Protein AF-A0A1D1VQ78-F1 (afdb_monomer_lite)

Foldseek 3Di:
DDDDPDDDDPVVVLPDDDDPPDDDDDDDDDQPQFKDKDAAPPPPPDQQRIWIATDPQWHADPPDDDTHGRVCCVPDDPVCNVVHVDTHGDPDDDDPDDDPPPPDDDDDDQVVVCPPPPSHPCPDPQFVVQCVVCVPDNPVQKDKDWDFDWDQPDPVSPDTHTDPPPGDIWIWGDQVPWDKDDWDADDPDPDRATKIKTKTWIWDAPPVSPDTDTDGIDMDIDHQQQDQQDQFADDPPDPHPNHVVAQADPPFWGWDAAPPPGNDFQRIWTATDPQWWQPDPDPDTIHGRVLLVVLVVCVVVVHDHPNVVRGTHGPCPVVCVVVVVVVVVVVVVVVVVVVD

Organism: Ramazzottius varieornatus (NCBI:txid947166)

Sequence (340 aa):
MSGFVGKPSSELACWYRPLPQGNNGGEGVQWQQKILCEPLLGYGLKRGGYQCRCRPGYRLPFYQPGPFQGELIERATEAEYLAKFHCEPIGRPFAQRTARYAKAYFAEDRAGLVNDRNASYLRQPWYRMVKERWSASPASRLTKFATRMRVRGDKMGTYSMKYDHFPMQYHAPVATDGYWTAPYYNCDGHIKEWVLTYAVPFFGLDSLREELEFQGVVTVTVPLPELDLNQCPADISVANAFKNSDQCDPRSSYCVPILGRRFEIGGYKCECKPGYEYPYNDPVNYFDGQILESEWEKMVLGRLSKFSALKCRLVGAALRIYLGFFMRLFLVLSIASIFM

Structure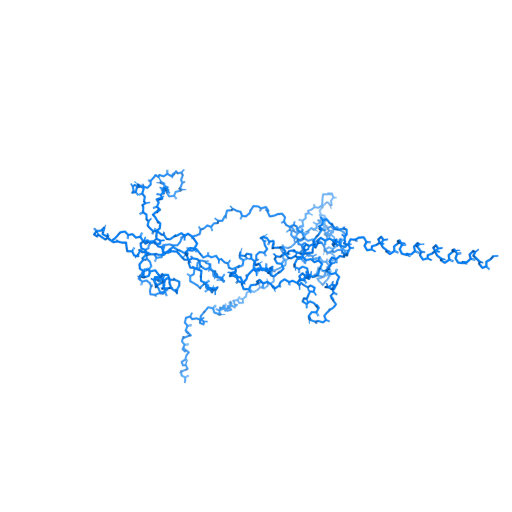 (mmCIF, N/CA/C/O backbone):
data_AF-A0A1D1VQ78-F1
#
_entry.id   AF-A0A1D1VQ78-F1
#
loop_
_atom_site.group_PDB
_atom_site.id
_atom_site.type_symbol
_atom_site.label_atom_id
_atom_site.label_alt_id
_atom_site.label_comp_id
_atom_site.label_asym_id
_atom_site.label_entity_id
_atom_site.label_seq_id
_atom_site.pdbx_PDB_ins_code
_atom_site.Cartn_x
_atom_site.Cartn_y
_atom_site.Cartn_z
_atom_site.occupancy
_atom_site.B_iso_or_equiv
_atom_site.auth_seq_id
_atom_site.auth_comp_id
_atom_site.auth_asym_id
_atom_site.auth_atom_id
_atom_site.pdbx_PDB_model_num
ATOM 1 N N . MET A 1 1 ? 22.478 33.274 33.623 1.00 34.25 1 MET A N 1
ATOM 2 C CA . MET A 1 1 ? 21.395 33.362 32.621 1.00 34.25 1 MET A CA 1
ATOM 3 C C . MET A 1 1 ? 20.887 31.959 32.344 1.00 34.25 1 MET A C 1
ATOM 5 O O . MET A 1 1 ? 21.479 31.217 31.576 1.00 34.25 1 MET A O 1
ATOM 9 N N . SER A 1 2 ? 19.853 31.572 33.078 1.00 28.08 2 SER A N 1
ATOM 10 C CA . SER A 1 2 ? 19.108 30.325 32.940 1.00 28.08 2 SER A CA 1
ATOM 11 C C . SER A 1 2 ? 18.259 30.401 31.669 1.00 28.08 2 SER A C 1
ATOM 13 O O . SER A 1 2 ? 17.225 31.063 31.641 1.00 28.08 2 SER A O 1
ATOM 15 N N . GLY A 1 3 ? 18.735 29.775 30.594 1.00 27.08 3 GLY A N 1
ATOM 16 C CA . GLY A 1 3 ? 17.991 29.646 29.345 1.00 27.08 3 GLY A CA 1
ATOM 17 C C . GLY A 1 3 ? 16.940 28.547 29.467 1.00 27.08 3 GLY A C 1
ATOM 18 O O . GLY A 1 3 ? 17.275 27.378 29.637 1.00 27.08 3 GLY A O 1
ATOM 19 N N . PHE A 1 4 ? 15.670 28.937 29.392 1.00 25.75 4 PHE A N 1
ATOM 20 C CA . PHE A 1 4 ? 14.529 28.044 29.226 1.00 25.75 4 PHE A CA 1
ATOM 21 C C . PHE A 1 4 ? 14.715 27.177 27.970 1.00 25.75 4 PHE A C 1
ATOM 23 O O . PHE A 1 4 ? 14.512 27.647 26.853 1.00 25.75 4 PHE A O 1
ATOM 30 N N . VAL A 1 5 ? 15.051 25.897 28.140 1.00 31.97 5 VAL A N 1
ATOM 31 C CA . VAL A 1 5 ? 14.815 24.885 27.102 1.00 31.97 5 VAL A CA 1
ATOM 32 C C . VAL A 1 5 ? 13.385 24.396 27.302 1.00 31.97 5 VAL A C 1
ATOM 34 O O . VAL A 1 5 ? 13.113 23.516 28.118 1.00 31.97 5 VAL A O 1
ATOM 37 N N . GLY A 1 6 ? 12.445 25.042 26.612 1.00 29.92 6 GLY A N 1
ATOM 38 C CA . GLY A 1 6 ? 11.069 24.568 26.531 1.00 29.92 6 GLY A CA 1
ATOM 39 C C . GLY A 1 6 ? 11.043 23.155 25.950 1.00 29.92 6 GLY A C 1
ATOM 40 O O . GLY A 1 6 ? 11.694 22.882 24.941 1.00 29.92 6 GLY A O 1
ATOM 41 N N . LYS A 1 7 ? 10.307 22.245 26.599 1.00 28.31 7 LYS A N 1
ATOM 42 C CA . LYS A 1 7 ? 10.004 20.925 26.034 1.00 28.31 7 LYS A CA 1
ATOM 43 C C . LYS A 1 7 ? 9.355 21.124 24.655 1.00 28.31 7 LYS A C 1
ATOM 45 O O . LYS A 1 7 ? 8.375 21.869 24.580 1.00 28.31 7 LYS A O 1
ATOM 50 N N . PRO A 1 8 ? 9.855 20.475 23.591 1.00 28.17 8 PRO A N 1
ATOM 51 C CA . PRO A 1 8 ? 9.171 20.492 22.309 1.00 28.17 8 PRO A CA 1
ATOM 52 C C . PRO A 1 8 ? 7.793 19.832 22.444 1.00 28.17 8 PRO A C 1
ATOM 54 O O . PRO A 1 8 ? 7.598 18.935 23.270 1.00 28.17 8 PRO A O 1
ATOM 57 N N . SER A 1 9 ? 6.834 20.292 21.640 1.00 36.72 9 SER A N 1
ATOM 58 C CA . SER A 1 9 ? 5.520 19.662 21.502 1.00 36.72 9 SER A CA 1
ATOM 59 C C . SER A 1 9 ? 5.670 18.175 21.152 1.00 36.72 9 SER A C 1
ATOM 61 O O . SER A 1 9 ? 6.654 17.756 20.537 1.00 36.72 9 SER A O 1
ATOM 63 N N . SER A 1 10 ? 4.689 17.360 21.542 1.00 44.34 10 SER A N 1
ATOM 64 C CA . SER A 1 10 ? 4.687 15.896 21.386 1.00 44.34 10 SER A CA 1
ATOM 65 C C . SER A 1 10 ? 4.906 15.391 19.950 1.00 44.34 10 SER A C 1
ATOM 67 O O . SER A 1 10 ? 5.255 14.231 19.773 1.00 44.34 10 SER A O 1
ATOM 69 N N . GLU A 1 11 ? 4.755 16.243 18.933 1.00 36.78 11 GLU A N 1
ATOM 70 C CA . GLU A 1 11 ? 5.017 15.917 17.522 1.00 36.78 11 GLU A CA 1
ATOM 71 C C . GLU A 1 11 ? 6.503 16.025 17.131 1.00 36.78 11 GLU A C 1
ATOM 73 O O . GLU A 1 11 ? 6.964 15.312 16.242 1.00 36.78 11 GLU A O 1
ATOM 78 N N . LEU A 1 12 ? 7.287 16.865 17.817 1.00 36.66 12 LEU A N 1
ATOM 79 C CA . LEU A 1 12 ? 8.723 17.051 17.556 1.00 36.66 12 LEU A CA 1
ATOM 80 C C . LEU A 1 12 ? 9.603 16.026 18.289 1.00 36.66 12 LEU A C 1
ATOM 82 O O . LEU A 1 12 ? 10.750 15.802 17.901 1.00 36.66 12 LEU A O 1
ATOM 86 N N . ALA A 1 13 ? 9.071 15.363 19.319 1.00 41.25 13 ALA A N 1
ATOM 87 C CA . ALA A 1 13 ? 9.808 14.373 20.107 1.00 41.25 13 ALA A CA 1
ATOM 88 C C . ALA A 1 13 ? 10.129 13.078 19.332 1.00 41.25 13 ALA A C 1
ATOM 90 O O . ALA A 1 13 ? 11.054 12.361 19.706 1.00 41.25 13 ALA A O 1
ATOM 91 N N . CYS A 1 14 ? 9.410 12.782 18.244 1.00 44.00 14 CYS A N 1
ATOM 92 C CA . CYS A 1 14 ? 9.613 11.553 17.470 1.00 44.00 14 CYS A CA 1
ATOM 93 C C . CYS A 1 14 ? 10.719 11.652 16.402 1.00 44.00 14 CYS A C 1
ATOM 95 O O . CYS A 1 14 ? 11.120 10.627 15.854 1.00 44.00 14 CYS A O 1
ATOM 97 N N . TRP A 1 15 ? 11.236 12.852 16.114 1.00 36.12 15 TRP A N 1
ATOM 98 C CA . TRP A 1 15 ? 12.212 13.073 15.035 1.00 36.12 15 TRP A CA 1
ATOM 99 C C . TRP A 1 15 ? 13.676 12.915 15.465 1.00 36.12 15 TRP A C 1
ATOM 101 O O . TRP A 1 15 ? 14.555 12.790 14.614 1.00 36.12 15 TRP A O 1
ATOM 111 N N . TYR A 1 16 ? 13.959 12.867 16.769 1.00 29.45 16 TYR A N 1
ATOM 112 C CA . TYR A 1 16 ? 15.321 12.743 17.284 1.00 29.45 16 TYR A CA 1
ATOM 113 C C . TYR A 1 16 ? 15.569 11.348 17.863 1.00 29.45 16 TYR A C 1
ATOM 115 O O . TYR A 1 16 ? 15.120 11.020 18.959 1.00 29.45 16 TYR A O 1
ATOM 123 N N . ARG A 1 17 ? 16.363 10.532 17.156 1.00 33.94 17 ARG A N 1
ATOM 124 C CA . ARG A 1 17 ? 17.148 9.480 17.819 1.00 33.94 17 ARG A CA 1
ATOM 125 C C . ARG A 1 17 ? 18.161 10.185 18.725 1.00 33.94 17 ARG A C 1
ATOM 127 O O . ARG A 1 17 ? 18.952 10.969 18.198 1.00 33.94 17 ARG A O 1
ATOM 134 N N . PRO A 1 18 ? 18.217 9.903 20.037 1.00 33.69 18 PRO A N 1
ATOM 135 C CA . PRO A 1 18 ? 19.409 10.224 20.802 1.00 33.69 18 PRO A CA 1
ATOM 136 C C . PRO A 1 18 ? 20.582 9.504 20.130 1.00 33.69 18 PRO A C 1
ATOM 138 O O . PRO A 1 18 ? 20.532 8.286 19.936 1.00 33.69 18 PRO A O 1
ATOM 141 N N . LEU A 1 19 ? 21.606 10.255 19.722 1.00 29.33 19 LEU A N 1
ATOM 142 C CA . LEU A 1 19 ? 22.890 9.665 19.357 1.00 29.33 19 LEU A CA 1
ATOM 143 C C . LEU A 1 19 ? 23.352 8.807 20.546 1.00 29.33 19 LEU A C 1
ATOM 145 O O . LEU A 1 19 ? 23.250 9.277 21.685 1.00 29.33 19 LEU A O 1
ATOM 149 N N . PRO A 1 20 ? 23.837 7.570 20.328 1.00 32.81 20 PRO A N 1
ATOM 150 C CA . PRO A 1 20 ? 24.454 6.813 21.402 1.00 32.81 20 PRO A CA 1
ATOM 151 C C . PRO A 1 20 ? 25.610 7.653 21.940 1.00 32.81 20 PRO A C 1
ATOM 153 O O . PRO A 1 20 ? 26.535 7.986 21.197 1.00 32.81 20 PRO A O 1
ATOM 156 N N . GLN A 1 21 ? 25.545 8.033 23.215 1.00 33.66 21 GLN A N 1
ATOM 157 C CA . GLN A 1 21 ? 26.716 8.556 23.898 1.00 33.66 21 GLN A CA 1
ATOM 158 C C . GLN A 1 21 ? 27.744 7.428 23.912 1.00 33.66 21 GLN A C 1
ATOM 160 O O . GLN A 1 21 ? 27.529 6.380 24.522 1.00 33.66 21 GLN A O 1
ATOM 165 N N . GLY A 1 22 ? 28.812 7.617 23.139 1.00 30.22 22 GLY A N 1
ATOM 166 C CA . GLY A 1 22 ? 29.925 6.691 23.085 1.00 30.22 22 GLY A CA 1
ATOM 167 C C . GLY A 1 22 ? 30.578 6.623 24.455 1.00 30.22 22 GLY A C 1
ATOM 168 O O . GLY A 1 22 ? 31.203 7.586 24.892 1.00 30.22 22 GLY A O 1
ATOM 169 N N . ASN A 1 23 ? 30.455 5.476 25.114 1.00 33.22 23 ASN A N 1
ATOM 170 C CA . ASN A 1 23 ? 31.423 5.102 26.126 1.00 33.22 23 ASN A CA 1
ATOM 171 C C . ASN A 1 23 ? 32.646 4.566 25.390 1.00 33.22 23 ASN A C 1
ATOM 173 O O . ASN A 1 23 ? 32.602 3.513 24.756 1.00 33.22 23 ASN A O 1
ATOM 177 N N . ASN A 1 24 ? 33.716 5.354 25.443 1.00 37.28 24 ASN A N 1
ATOM 178 C CA . ASN A 1 24 ? 35.037 4.974 24.979 1.00 37.28 24 ASN A CA 1
ATOM 179 C C . ASN A 1 24 ? 35.467 3.658 25.632 1.00 37.28 24 ASN A C 1
ATOM 181 O O . ASN A 1 24 ? 35.487 3.539 26.856 1.00 37.28 24 ASN A O 1
ATOM 185 N N . GLY A 1 25 ? 35.851 2.704 24.788 1.00 29.05 25 GLY A N 1
ATOM 186 C CA . GLY A 1 25 ? 36.419 1.430 25.199 1.00 29.05 25 GLY A CA 1
ATOM 187 C C . GLY A 1 25 ? 36.719 0.535 24.001 1.00 29.05 25 GLY A C 1
ATOM 188 O O . GLY A 1 25 ? 35.971 -0.397 23.758 1.00 29.05 25 GLY A O 1
ATOM 189 N N . GLY A 1 26 ? 37.797 0.846 23.273 1.00 27.98 26 GLY A N 1
ATOM 190 C CA . GLY A 1 26 ? 38.640 -0.140 22.579 1.00 27.98 26 GLY A CA 1
ATOM 191 C C . GLY A 1 26 ? 38.093 -0.864 21.338 1.00 27.98 26 GLY A C 1
ATOM 192 O O . GLY A 1 26 ? 37.250 -1.741 21.430 1.00 27.98 26 GLY A O 1
ATOM 193 N N . GLU A 1 27 ? 38.719 -0.554 20.200 1.00 30.70 27 GLU A N 1
ATOM 194 C CA . GLU A 1 27 ? 39.208 -1.525 19.203 1.00 30.70 27 GLU A CA 1
ATOM 195 C C . GLU A 1 27 ? 38.199 -2.427 18.452 1.00 30.70 27 GLU A C 1
ATOM 197 O O . GLU A 1 27 ? 37.837 -3.525 18.854 1.00 30.70 27 GLU A O 1
ATOM 202 N N . GLY A 1 28 ? 37.851 -1.976 17.239 1.00 38.12 28 GLY A N 1
ATOM 203 C CA . GLY A 1 28 ? 37.998 -2.760 16.005 1.00 38.12 28 GLY A CA 1
ATOM 204 C C . GLY A 1 28 ? 37.448 -4.188 15.952 1.00 38.12 28 GLY A C 1
ATOM 205 O O . GLY A 1 28 ? 38.227 -5.126 15.861 1.00 38.12 28 GLY A O 1
ATOM 206 N N . VAL A 1 29 ? 36.128 -4.372 15.831 1.00 36.25 29 VAL A N 1
ATOM 207 C CA . VAL A 1 29 ? 35.552 -5.662 15.395 1.00 36.25 29 VAL A CA 1
ATOM 208 C C . VAL A 1 29 ? 34.250 -5.447 14.603 1.00 36.25 29 VAL A C 1
ATOM 210 O O . VAL A 1 29 ? 33.163 -5.490 15.168 1.00 36.25 29 VAL A O 1
ATOM 213 N N . GLN A 1 30 ? 34.306 -5.229 13.278 1.00 33.28 30 GLN A N 1
ATOM 214 C CA . GLN A 1 30 ? 33.074 -5.250 12.451 1.00 33.28 30 GLN A CA 1
ATOM 215 C C . GLN A 1 30 ? 33.207 -5.849 11.035 1.00 33.28 30 GLN A C 1
ATOM 217 O O . GLN A 1 30 ? 32.317 -5.671 10.205 1.00 33.28 30 GLN A O 1
ATOM 222 N N . TRP A 1 31 ? 34.266 -6.616 10.745 1.00 34.09 31 TRP A N 1
ATOM 223 C CA . TRP A 1 31 ? 34.426 -7.282 9.434 1.00 34.09 31 TRP A CA 1
ATOM 224 C C . TRP A 1 31 ? 34.363 -8.821 9.463 1.00 34.09 31 TRP A C 1
ATOM 226 O O . TRP A 1 31 ? 34.326 -9.455 8.412 1.00 34.09 31 TRP A O 1
ATOM 236 N N . GLN A 1 32 ? 34.216 -9.454 10.631 1.00 39.72 32 GLN A N 1
ATOM 237 C CA . GLN A 1 32 ? 34.256 -10.922 10.767 1.00 39.72 32 GLN A CA 1
ATOM 238 C C . GLN A 1 32 ? 32.966 -11.693 10.395 1.00 39.72 32 GLN A C 1
ATOM 240 O O . GLN A 1 32 ? 32.796 -12.846 10.789 1.00 39.72 32 GLN A O 1
ATOM 245 N N . GLN A 1 33 ? 32.029 -11.127 9.626 1.00 57.00 33 GLN A N 1
ATOM 246 C CA . GLN A 1 33 ? 30.734 -11.792 9.381 1.00 57.00 33 GLN A CA 1
ATOM 247 C C . GLN A 1 33 ? 30.410 -12.174 7.932 1.00 57.00 33 GLN A C 1
ATOM 249 O O . GLN A 1 33 ? 29.301 -12.645 7.693 1.00 57.00 33 GLN A O 1
ATOM 254 N N . LYS A 1 34 ? 31.336 -12.046 6.971 1.00 70.12 34 LYS A N 1
ATOM 255 C CA . LYS A 1 34 ? 31.048 -12.361 5.550 1.00 70.12 34 LYS A CA 1
ATOM 256 C C . LYS A 1 34 ? 31.804 -13.561 4.975 1.00 70.12 34 LYS A C 1
ATOM 258 O O . LYS A 1 34 ? 31.394 -14.081 3.940 1.00 70.12 34 LYS A O 1
ATOM 263 N N . ILE A 1 35 ? 32.851 -14.032 5.649 1.00 78.31 35 ILE A N 1
ATOM 264 C CA . ILE A 1 35 ? 33.717 -15.131 5.200 1.00 78.31 35 ILE A CA 1
ATOM 265 C C . ILE A 1 35 ? 33.586 -16.316 6.175 1.00 78.31 35 ILE A C 1
ATOM 267 O O . ILE A 1 35 ? 33.366 -16.125 7.374 1.00 78.31 35 ILE A O 1
ATOM 271 N N . LEU A 1 36 ? 33.650 -17.537 5.648 1.00 80.94 36 LEU A N 1
ATOM 272 C CA . LEU A 1 36 ? 33.644 -18.809 6.370 1.00 80.94 36 LEU A CA 1
ATOM 273 C C . LEU A 1 36 ? 34.831 -19.650 5.888 1.00 80.94 36 LEU A C 1
ATOM 275 O O . LEU A 1 36 ? 34.943 -19.903 4.692 1.00 80.94 36 LEU A O 1
ATOM 279 N N . CYS A 1 37 ? 35.697 -20.086 6.802 1.00 82.81 37 CYS A N 1
ATOM 280 C CA . CYS A 1 37 ? 36.897 -20.855 6.472 1.00 82.81 37 CYS A CA 1
ATOM 281 C C . CYS A 1 37 ? 36.782 -22.304 6.947 1.00 82.81 37 CYS A C 1
ATOM 283 O O . CYS A 1 37 ? 36.293 -22.562 8.045 1.00 82.81 37 CYS A O 1
ATOM 285 N N . GLU A 1 38 ? 37.248 -23.234 6.119 1.00 78.50 38 GLU A N 1
ATOM 286 C CA . GLU A 1 38 ? 37.256 -24.672 6.376 1.00 78.50 38 GLU A CA 1
ATOM 287 C C . GLU A 1 38 ? 38.669 -25.246 6.169 1.00 78.50 38 GLU A C 1
ATOM 289 O O . GLU A 1 38 ? 39.382 -24.811 5.258 1.00 78.50 38 GLU A O 1
ATOM 294 N N . PRO A 1 39 ? 39.113 -26.198 7.004 1.00 80.00 39 PRO A N 1
ATOM 295 C CA . PRO A 1 39 ? 40.427 -26.816 6.861 1.00 80.00 39 PRO A CA 1
ATOM 296 C C . PRO A 1 39 ? 40.490 -27.728 5.626 1.00 80.00 39 PRO A C 1
ATOM 298 O O . PRO A 1 39 ? 39.517 -28.403 5.287 1.00 80.00 39 PRO A O 1
ATOM 301 N N . LEU A 1 40 ? 41.652 -27.784 4.970 1.00 77.25 40 LEU A N 1
ATOM 302 C CA . LEU A 1 40 ? 41.900 -28.678 3.836 1.00 77.25 40 LEU A CA 1
ATOM 303 C C . LEU A 1 40 ? 42.489 -30.010 4.317 1.00 77.25 40 LEU A C 1
ATOM 305 O O . LEU A 1 40 ? 43.537 -30.055 4.965 1.00 77.25 40 LEU A O 1
ATOM 309 N N . LEU A 1 41 ? 41.828 -31.115 3.970 1.00 68.00 41 LEU A N 1
ATOM 310 C CA . LEU A 1 41 ? 42.313 -32.462 4.274 1.00 68.00 41 LEU A CA 1
ATOM 311 C C . LEU A 1 41 ? 43.579 -32.765 3.453 1.00 68.00 41 LEU A C 1
ATOM 313 O O . LEU A 1 41 ? 43.624 -32.500 2.255 1.00 68.00 41 LEU A O 1
ATOM 317 N N . GLY A 1 42 ? 44.613 -33.313 4.099 1.00 68.06 42 GLY A N 1
ATOM 318 C CA . GLY A 1 42 ? 45.896 -33.651 3.460 1.00 68.06 42 GLY A CA 1
ATOM 319 C C . GLY A 1 42 ? 46.994 -32.578 3.543 1.00 68.06 42 GLY A C 1
ATOM 320 O O . GLY A 1 42 ? 48.117 -32.846 3.128 1.00 68.06 42 GLY A O 1
ATOM 321 N N . TYR A 1 43 ? 46.727 -31.402 4.130 1.00 67.25 43 TYR A N 1
ATOM 322 C CA . TYR A 1 43 ? 47.715 -30.314 4.292 1.00 67.25 43 TYR A CA 1
ATOM 323 C C . TYR A 1 43 ? 48.618 -30.426 5.545 1.00 67.25 43 TYR A C 1
ATOM 325 O O . TYR A 1 43 ? 49.559 -29.643 5.711 1.00 67.25 43 TYR A O 1
ATOM 333 N N . GLY A 1 44 ? 48.376 -31.410 6.419 1.00 62.31 44 GLY A N 1
ATOM 334 C CA . GLY A 1 44 ? 49.113 -31.583 7.679 1.00 62.31 44 GLY A CA 1
ATOM 335 C C . GLY A 1 44 ? 48.942 -30.403 8.651 1.00 62.31 44 GLY A C 1
ATOM 336 O O . GLY A 1 44 ? 47.959 -29.674 8.584 1.00 62.31 44 GLY A O 1
ATOM 337 N N . LEU A 1 45 ? 49.910 -30.195 9.554 1.00 62.50 45 LEU A N 1
ATOM 338 C CA . LEU A 1 45 ? 49.926 -29.100 10.549 1.00 62.50 45 LEU A CA 1
ATOM 339 C C . LEU A 1 45 ? 50.544 -27.784 10.016 1.00 62.50 45 LEU A C 1
ATOM 341 O O . LEU A 1 45 ? 51.068 -26.979 10.786 1.00 62.50 45 LEU A O 1
ATOM 345 N N . LYS A 1 46 ? 50.550 -27.556 8.698 1.00 65.31 46 LYS A N 1
ATOM 346 C CA . LYS A 1 46 ? 51.156 -26.353 8.100 1.00 65.31 46 LYS A CA 1
ATOM 347 C C . LYS A 1 46 ? 50.198 -25.153 8.172 1.00 65.31 46 LYS A C 1
ATOM 349 O O . LYS A 1 46 ? 49.001 -25.295 7.921 1.00 65.31 46 LYS A O 1
ATOM 354 N N . ARG A 1 47 ? 50.724 -23.954 8.476 1.00 65.88 47 ARG A N 1
ATOM 355 C CA . ARG A 1 47 ? 49.953 -22.696 8.380 1.00 65.88 47 ARG A CA 1
ATOM 356 C C . ARG A 1 47 ? 49.451 -22.495 6.945 1.00 65.88 47 ARG A C 1
ATOM 358 O O . ARG A 1 47 ? 50.161 -22.819 5.998 1.00 65.88 47 ARG A O 1
ATOM 365 N N . GLY A 1 48 ? 48.229 -21.980 6.802 1.00 71.94 48 GLY A N 1
ATOM 366 C CA . GLY A 1 48 ? 47.580 -21.764 5.503 1.00 71.94 48 GLY A CA 1
ATOM 367 C C . GLY A 1 48 ? 46.840 -22.978 4.920 1.00 71.94 48 GLY A C 1
ATOM 368 O O . GLY A 1 48 ? 46.269 -22.864 3.839 1.00 71.94 48 GLY A O 1
ATOM 369 N N . GLY A 1 49 ? 46.793 -24.116 5.629 1.00 78.19 49 GLY A N 1
ATOM 370 C CA . GLY A 1 49 ? 46.053 -25.332 5.248 1.00 78.19 49 GLY A CA 1
ATOM 371 C C . GLY A 1 49 ? 44.529 -25.236 5.404 1.00 78.19 49 GLY A C 1
ATOM 372 O O . GLY A 1 49 ? 43.891 -26.150 5.925 1.00 78.19 49 GLY A O 1
ATOM 373 N N . TYR A 1 50 ? 43.937 -24.120 4.995 1.00 79.50 50 TYR A N 1
ATOM 374 C CA . TYR A 1 50 ? 42.500 -23.874 5.027 1.00 79.50 50 TYR A CA 1
ATOM 375 C C . TYR A 1 50 ? 42.074 -23.129 3.764 1.00 79.50 50 TYR A C 1
ATOM 377 O O . TYR A 1 50 ? 42.885 -22.473 3.115 1.00 79.50 50 TYR A O 1
ATOM 385 N N . GLN A 1 51 ? 40.802 -23.221 3.401 1.00 83.69 51 GLN A N 1
ATOM 386 C CA . GLN A 1 51 ? 40.214 -22.414 2.339 1.00 83.69 51 GLN A CA 1
ATOM 387 C C . GLN A 1 51 ? 39.022 -21.634 2.880 1.00 83.69 51 GLN A C 1
ATOM 389 O O . GLN A 1 51 ? 38.264 -22.135 3.706 1.00 83.69 51 GLN A O 1
ATOM 394 N N . CYS A 1 52 ? 38.846 -20.405 2.410 1.00 84.19 52 CYS A N 1
ATOM 395 C CA . CYS A 1 52 ? 37.773 -19.528 2.839 1.00 84.19 52 CYS A CA 1
ATOM 396 C C . CYS A 1 52 ? 36.788 -19.261 1.703 1.00 84.19 52 CYS A C 1
ATOM 398 O O . CYS A 1 52 ? 37.152 -18.858 0.598 1.00 84.19 52 CYS A O 1
ATOM 400 N N . ARG A 1 53 ? 35.508 -19.471 1.998 1.00 83.19 53 ARG A N 1
ATOM 401 C CA . ARG A 1 53 ? 34.366 -19.209 1.121 1.00 83.19 53 ARG A CA 1
ATOM 402 C C . ARG A 1 53 ? 33.546 -18.052 1.676 1.00 83.19 53 ARG A C 1
ATOM 404 O O . ARG A 1 53 ? 33.596 -17.741 2.864 1.00 83.19 53 ARG A O 1
ATOM 411 N N . CYS A 1 54 ? 32.757 -17.417 0.821 1.00 83.69 54 CYS A N 1
ATOM 412 C CA . CYS A 1 54 ? 31.789 -16.427 1.274 1.00 83.69 54 CYS A CA 1
ATOM 413 C C . CYS A 1 54 ? 30.619 -17.107 1.994 1.00 83.69 54 CYS A C 1
ATOM 415 O O . CYS A 1 54 ? 30.196 -18.204 1.623 1.00 83.69 54 CYS A O 1
ATOM 417 N N . ARG A 1 55 ? 30.090 -16.457 3.035 1.00 79.12 55 ARG A N 1
ATOM 418 C CA . ARG A 1 55 ? 28.885 -16.928 3.725 1.00 79.12 55 ARG A CA 1
ATOM 419 C C . ARG A 1 55 ? 27.671 -16.900 2.787 1.00 79.12 55 ARG A C 1
ATOM 421 O O . ARG A 1 55 ? 27.626 -16.063 1.883 1.00 79.12 55 ARG A O 1
ATOM 428 N N . PRO A 1 56 ? 26.651 -17.744 3.036 1.00 73.31 56 PRO A N 1
ATOM 429 C CA . PRO A 1 56 ? 25.391 -17.689 2.299 1.00 73.31 56 PRO A CA 1
ATOM 430 C C . PRO A 1 56 ? 24.824 -16.261 2.231 1.00 73.31 56 PRO A C 1
ATOM 432 O O . PRO A 1 56 ? 24.764 -15.562 3.242 1.00 73.31 56 PRO A O 1
ATOM 435 N N . GLY A 1 57 ? 24.427 -15.823 1.032 1.00 70.00 57 GLY A N 1
ATOM 436 C CA . GLY A 1 57 ? 23.996 -14.443 0.749 1.00 70.00 57 GLY A CA 1
ATOM 437 C C . GLY A 1 57 ? 25.092 -13.537 0.171 1.00 70.00 57 GLY A C 1
ATOM 438 O O . GLY A 1 57 ? 24.789 -12.445 -0.310 1.00 70.00 57 GLY A O 1
ATOM 439 N N . TYR A 1 58 ? 26.337 -14.011 0.148 1.00 81.25 58 TYR A N 1
ATOM 440 C CA . TYR A 1 58 ? 27.475 -13.330 -0.453 1.00 81.25 58 TYR A CA 1
ATOM 441 C C . TYR A 1 58 ? 28.191 -14.251 -1.447 1.00 81.25 58 TYR A C 1
ATOM 443 O O . TYR A 1 58 ? 28.197 -15.471 -1.293 1.00 81.25 58 TYR A O 1
ATOM 451 N N . ARG A 1 59 ? 28.798 -13.664 -2.475 1.00 83.06 59 ARG A N 1
ATOM 452 C CA . ARG A 1 59 ? 29.601 -14.342 -3.494 1.00 83.06 59 ARG A CA 1
ATOM 453 C C . ARG A 1 59 ? 31.007 -13.767 -3.534 1.00 83.06 59 ARG A C 1
ATOM 455 O O . ARG A 1 59 ? 31.256 -12.654 -3.072 1.00 83.06 59 ARG A O 1
ATOM 462 N N . LEU A 1 60 ? 31.909 -14.540 -4.121 1.00 84.00 60 LEU A N 1
ATOM 463 C CA . LEU A 1 60 ? 33.236 -14.058 -4.464 1.00 84.00 60 LEU A CA 1
ATOM 464 C C . LEU A 1 60 ? 33.127 -12.969 -5.551 1.00 84.00 60 LEU A C 1
ATOM 466 O O . LEU A 1 60 ? 32.205 -13.026 -6.382 1.00 84.00 60 LEU A O 1
ATOM 470 N N . PRO A 1 61 ? 34.042 -11.986 -5.555 1.00 83.69 61 PRO A N 1
ATOM 471 C CA . PRO A 1 61 ? 34.166 -11.042 -6.655 1.00 83.69 61 PRO A CA 1
ATOM 472 C C . PRO A 1 61 ? 34.388 -11.779 -7.978 1.00 83.69 61 PRO A C 1
ATOM 474 O O . PRO A 1 61 ? 35.006 -12.843 -8.009 1.00 83.69 61 PRO A O 1
ATOM 477 N N . PHE A 1 62 ? 33.907 -11.219 -9.090 1.00 75.31 62 PHE A N 1
ATOM 478 C CA . PHE A 1 62 ? 33.945 -11.902 -10.394 1.00 75.31 62 PHE A CA 1
ATOM 479 C C . PHE A 1 62 ? 35.359 -12.248 -10.880 1.00 75.31 62 PHE A C 1
ATOM 481 O O . PHE A 1 62 ? 35.529 -13.175 -11.664 1.00 75.31 62 PHE A O 1
ATOM 488 N N . TYR A 1 63 ? 36.365 -11.511 -10.413 1.00 78.31 63 TYR A N 1
ATOM 489 C CA . TYR A 1 63 ? 37.769 -11.714 -10.762 1.00 78.31 63 TYR A CA 1
ATOM 490 C C . TYR A 1 63 ? 38.471 -12.783 -9.908 1.00 78.31 63 TYR A C 1
ATOM 492 O O . TYR A 1 63 ? 39.629 -13.087 -10.179 1.00 78.31 63 TYR A O 1
ATOM 500 N N . GLN A 1 64 ? 37.814 -13.346 -8.885 1.00 81.19 64 GLN A N 1
ATOM 501 C CA . GLN A 1 64 ? 38.404 -14.339 -7.986 1.00 81.19 64 GLN A CA 1
ATOM 502 C C . GLN A 1 64 ? 37.974 -15.767 -8.384 1.00 81.19 64 GLN A C 1
ATOM 504 O O . GLN A 1 64 ? 36.822 -16.149 -8.152 1.00 81.19 64 GLN A O 1
ATOM 509 N N . PRO A 1 65 ? 38.878 -16.594 -8.946 1.00 75.25 65 PRO A N 1
ATOM 510 C CA . PRO A 1 65 ? 38.567 -17.967 -9.319 1.00 75.25 65 PRO A CA 1
ATOM 511 C C . PRO A 1 65 ? 38.623 -18.882 -8.088 1.00 75.25 65 PRO A C 1
ATOM 513 O O . PRO A 1 65 ? 39.685 -19.330 -7.664 1.00 75.25 65 PRO A O 1
ATOM 516 N N . GLY A 1 66 ? 37.456 -19.183 -7.521 1.00 83.12 66 GLY A N 1
ATOM 517 C CA . GLY A 1 66 ? 37.330 -20.144 -6.423 1.00 83.12 66 GLY A CA 1
ATOM 518 C C . GLY A 1 66 ? 37.659 -19.582 -5.028 1.00 83.12 66 GLY A C 1
ATOM 519 O O . GLY A 1 66 ? 37.878 -18.380 -4.866 1.00 83.12 66 GLY A O 1
ATOM 520 N N . PRO A 1 67 ? 37.612 -20.436 -3.988 1.00 85.62 67 PRO A N 1
ATOM 521 C CA . PRO A 1 67 ? 37.758 -20.016 -2.596 1.00 85.62 67 PRO A CA 1
ATOM 522 C C . PRO A 1 67 ? 39.126 -19.387 -2.320 1.00 85.62 67 PRO A C 1
ATOM 524 O O . PRO A 1 67 ? 40.134 -19.751 -2.925 1.00 85.62 67 PRO A O 1
ATOM 527 N N . PHE A 1 68 ? 39.173 -18.459 -1.365 1.00 85.00 68 PHE A N 1
ATOM 528 C CA . PHE A 1 68 ? 40.428 -17.859 -0.932 1.00 85.00 68 PHE A CA 1
ATOM 529 C C . PHE A 1 68 ? 41.300 -18.916 -0.254 1.00 85.00 68 PHE A C 1
ATOM 531 O O . PHE A 1 68 ? 40.866 -19.569 0.694 1.00 85.00 68 PHE A O 1
ATOM 538 N N . GLN A 1 69 ? 42.529 -19.084 -0.723 1.00 85.56 69 GLN A N 1
ATOM 539 C CA . GLN A 1 69 ? 43.466 -20.038 -0.139 1.00 85.56 69 GLN A CA 1
ATOM 540 C C . GLN A 1 69 ? 44.121 -19.436 1.105 1.00 85.56 69 GLN A C 1
ATOM 542 O O . GLN A 1 69 ? 44.621 -18.311 1.060 1.00 85.56 69 GLN A O 1
ATOM 547 N N . GLY A 1 70 ? 44.155 -20.197 2.198 1.00 81.62 70 GLY A N 1
ATOM 548 C CA . GLY A 1 70 ? 44.749 -19.781 3.464 1.00 81.62 70 GLY A CA 1
ATOM 549 C C . GLY A 1 70 ? 46.215 -19.390 3.318 1.00 81.62 70 GLY A C 1
ATOM 550 O O . GLY A 1 70 ? 46.636 -18.396 3.886 1.00 81.62 70 GLY A O 1
ATOM 551 N N . GLU A 1 71 ? 46.985 -20.085 2.479 1.00 82.88 71 GLU A N 1
ATOM 552 C CA . GLU A 1 71 ? 48.380 -19.717 2.196 1.00 82.88 71 GLU A CA 1
ATOM 553 C C . GLU A 1 71 ? 48.528 -18.292 1.628 1.00 82.88 71 GLU A C 1
ATOM 555 O O . GLU A 1 71 ? 49.460 -17.576 1.993 1.00 82.88 71 GLU A O 1
ATOM 560 N N . LEU A 1 72 ? 47.602 -17.859 0.766 1.00 83.00 72 LEU A N 1
ATOM 561 C CA . LEU A 1 72 ? 47.608 -16.512 0.187 1.00 83.00 72 LEU A CA 1
ATOM 562 C C . LEU A 1 72 ? 47.137 -15.461 1.192 1.00 83.00 72 LEU A C 1
ATOM 564 O O . LEU A 1 72 ? 47.649 -14.346 1.185 1.00 83.00 72 LEU A O 1
ATOM 568 N N . ILE A 1 73 ? 46.187 -15.824 2.056 1.00 82.38 73 ILE A N 1
ATOM 569 C CA . ILE A 1 73 ? 45.698 -14.965 3.139 1.00 82.38 73 ILE A CA 1
ATOM 570 C C . ILE A 1 73 ? 46.822 -14.687 4.142 1.00 82.38 73 ILE A C 1
ATOM 572 O O . ILE A 1 73 ? 47.069 -13.537 4.482 1.00 82.38 73 ILE A O 1
ATOM 576 N N . GLU A 1 74 ? 47.531 -15.728 4.576 1.00 81.69 74 GLU A N 1
ATOM 577 C CA . GLU A 1 74 ? 48.597 -15.631 5.583 1.00 81.69 74 GLU A CA 1
ATOM 578 C C . GLU A 1 74 ? 49.856 -14.921 5.054 1.00 81.69 74 GLU A C 1
ATOM 580 O O . GLU A 1 74 ? 50.677 -14.454 5.839 1.00 81.69 74 GLU A O 1
ATOM 585 N N . ARG A 1 75 ? 50.029 -14.839 3.726 1.00 84.31 75 ARG A N 1
ATOM 586 C CA . ARG A 1 75 ? 51.145 -14.130 3.075 1.00 84.31 75 ARG A CA 1
ATOM 587 C C . ARG A 1 75 ? 50.814 -12.673 2.728 1.00 84.31 75 ARG A C 1
ATOM 589 O O . ARG A 1 75 ? 51.723 -11.915 2.397 1.00 84.31 75 ARG A O 1
ATOM 596 N N . ALA A 1 76 ? 49.541 -12.284 2.753 1.00 79.06 76 ALA A N 1
ATOM 597 C CA . ALA A 1 76 ? 49.109 -10.958 2.331 1.00 79.06 76 ALA A CA 1
ATOM 598 C C . ALA A 1 76 ? 49.507 -9.873 3.342 1.00 79.06 76 ALA A C 1
ATOM 600 O O . ALA A 1 76 ? 49.445 -10.068 4.555 1.00 79.06 76 ALA A O 1
ATOM 601 N N . THR A 1 77 ? 49.861 -8.692 2.835 1.00 85.06 77 THR A N 1
ATOM 602 C CA . THR A 1 77 ? 49.955 -7.484 3.669 1.00 85.06 77 THR A CA 1
ATOM 603 C C . THR A 1 77 ? 48.562 -7.029 4.113 1.00 85.06 77 THR A C 1
ATOM 605 O O . THR A 1 77 ? 47.565 -7.359 3.475 1.00 85.06 77 THR A O 1
ATOM 608 N N . GLU A 1 78 ? 48.460 -6.228 5.175 1.00 78.25 78 GLU A N 1
ATOM 609 C CA . GLU A 1 78 ? 47.162 -5.752 5.684 1.00 78.25 78 GLU A CA 1
ATOM 610 C C . GLU A 1 78 ? 46.346 -4.993 4.618 1.00 78.25 78 GLU A C 1
ATOM 612 O O . GLU A 1 78 ? 45.142 -5.209 4.464 1.00 78.25 78 GLU A O 1
ATOM 617 N N . ALA A 1 79 ? 47.016 -4.172 3.803 1.00 72.69 79 ALA A N 1
ATOM 618 C CA . ALA A 1 79 ? 46.385 -3.457 2.697 1.00 72.69 79 ALA A CA 1
ATOM 619 C C . ALA A 1 79 ? 45.863 -4.410 1.605 1.00 72.69 79 ALA A C 1
ATOM 621 O O . ALA A 1 79 ? 44.762 -4.230 1.081 1.00 72.69 79 ALA A O 1
ATOM 622 N N . GLU A 1 80 ? 46.625 -5.453 1.270 1.00 74.56 80 GLU A N 1
ATOM 623 C CA . GLU A 1 80 ? 46.199 -6.462 0.299 1.00 74.56 80 GLU A CA 1
ATOM 624 C C . GLU A 1 80 ? 45.088 -7.356 0.834 1.00 74.56 80 GLU A C 1
ATOM 626 O O . GLU A 1 80 ? 44.192 -7.724 0.073 1.00 74.56 80 GLU A O 1
ATOM 631 N N . TYR A 1 81 ? 45.126 -7.671 2.129 1.00 75.50 81 TYR A N 1
ATOM 632 C CA . TYR A 1 81 ? 44.086 -8.421 2.813 1.00 75.50 81 TYR A CA 1
ATOM 633 C C . TYR A 1 81 ? 42.729 -7.722 2.650 1.00 75.50 81 TYR A C 1
ATOM 635 O O . TYR A 1 81 ? 41.772 -8.308 2.141 1.00 75.50 81 TYR A O 1
ATOM 643 N N . LEU A 1 82 ? 42.680 -6.427 2.979 1.00 72.31 82 LEU A N 1
ATOM 644 C CA . LEU A 1 82 ? 41.469 -5.609 2.892 1.00 72.31 82 LEU A CA 1
ATOM 645 C C . LEU A 1 82 ? 40.974 -5.419 1.451 1.00 72.31 82 LEU A C 1
ATOM 647 O O . LEU A 1 82 ? 39.767 -5.403 1.211 1.00 72.31 82 LEU A O 1
ATOM 651 N N . ALA A 1 83 ? 41.886 -5.297 0.484 1.00 76.75 83 ALA A N 1
ATOM 652 C CA . ALA A 1 83 ? 41.521 -5.069 -0.911 1.00 76.75 83 ALA A CA 1
ATOM 653 C C . ALA A 1 83 ? 41.069 -6.349 -1.634 1.00 76.75 83 ALA A C 1
ATOM 655 O O . ALA A 1 83 ? 40.085 -6.327 -2.375 1.00 76.75 83 ALA A O 1
ATOM 656 N N . LYS A 1 84 ? 41.775 -7.471 -1.445 1.00 77.88 84 LYS A N 1
ATOM 657 C CA . LYS A 1 84 ? 41.619 -8.678 -2.279 1.00 77.88 84 LYS A CA 1
ATOM 658 C C . LYS A 1 84 ? 40.705 -9.738 -1.660 1.00 77.88 84 LYS A C 1
ATOM 660 O O . LYS A 1 84 ? 40.079 -10.488 -2.405 1.00 77.88 84 LYS A O 1
ATOM 665 N N . PHE A 1 85 ? 40.580 -9.790 -0.333 1.00 80.94 85 PHE A N 1
ATOM 666 C CA . PHE A 1 85 ? 39.884 -10.873 0.372 1.00 80.94 85 PHE A CA 1
ATOM 667 C C . PHE A 1 85 ? 38.547 -10.405 0.956 1.00 80.94 85 PHE A C 1
ATOM 669 O O . PHE A 1 85 ? 38.329 -10.411 2.166 1.00 80.94 85 PHE A O 1
ATOM 676 N N . HIS A 1 86 ? 37.628 -9.997 0.079 1.00 81.75 86 HIS A N 1
ATOM 677 C CA . HIS A 1 86 ? 36.284 -9.557 0.456 1.00 81.75 86 HIS A CA 1
ATOM 678 C C . HIS A 1 86 ? 35.191 -10.313 -0.308 1.00 81.75 86 HIS A C 1
ATOM 680 O O . HIS A 1 86 ? 35.420 -10.879 -1.373 1.00 81.75 86 HIS A O 1
ATOM 686 N N . CYS A 1 87 ? 33.978 -10.311 0.245 1.00 82.06 87 CYS A N 1
ATOM 687 C CA . CYS A 1 87 ? 32.803 -10.932 -0.362 1.00 82.06 87 CYS A CA 1
ATOM 688 C C . CYS A 1 87 ? 31.764 -9.877 -0.752 1.00 82.06 87 CYS A C 1
ATOM 690 O O . CYS A 1 87 ? 31.445 -8.984 0.039 1.00 82.06 87 CYS A O 1
ATOM 692 N N . GLU A 1 88 ? 31.192 -10.023 -1.945 1.00 81.25 88 GLU A N 1
ATOM 693 C CA . GLU A 1 88 ? 30.156 -9.150 -2.497 1.00 81.25 88 GLU A CA 1
ATOM 694 C C . GLU A 1 88 ? 28.759 -9.721 -2.210 1.00 81.25 88 GLU A C 1
ATOM 696 O O . GLU A 1 88 ? 28.582 -10.938 -2.209 1.00 81.25 88 GLU A O 1
ATOM 701 N N . PRO A 1 89 ? 27.729 -8.896 -1.968 1.00 74.62 89 PRO A N 1
ATOM 702 C CA . PRO A 1 89 ? 26.367 -9.397 -1.817 1.00 74.62 89 PRO A CA 1
ATOM 703 C C . PRO A 1 89 ? 25.870 -10.027 -3.127 1.00 74.62 89 PRO A C 1
ATOM 705 O O . PRO A 1 89 ? 26.059 -9.479 -4.216 1.00 74.62 89 PRO A O 1
ATOM 708 N N . ILE A 1 90 ? 25.195 -11.174 -3.030 1.00 74.56 90 ILE A N 1
ATOM 709 C CA . ILE A 1 90 ? 24.480 -11.752 -4.173 1.00 74.56 90 ILE A CA 1
ATOM 710 C C . ILE A 1 90 ? 23.231 -10.893 -4.391 1.00 74.56 90 ILE A C 1
ATOM 712 O O . ILE A 1 90 ? 22.244 -11.023 -3.663 1.00 74.56 90 ILE A O 1
ATOM 716 N N . GLY A 1 91 ? 23.279 -9.987 -5.372 1.00 55.75 91 GLY A N 1
ATOM 717 C CA . GLY A 1 91 ? 22.077 -9.338 -5.895 1.00 55.75 91 GLY A CA 1
ATOM 718 C C . GLY A 1 91 ? 21.103 -10.432 -6.326 1.00 55.75 91 GLY A C 1
ATOM 719 O O . GLY A 1 91 ? 21.507 -11.352 -7.029 1.00 55.75 91 GLY A O 1
ATOM 720 N N . ARG A 1 92 ? 19.865 -10.406 -5.822 1.00 48.78 92 ARG A N 1
ATOM 721 C CA . ARG A 1 92 ? 18.885 -11.478 -6.037 1.00 48.78 92 ARG A CA 1
ATOM 722 C C . ARG A 1 92 ? 18.002 -11.184 -7.256 1.00 48.78 92 ARG A C 1
ATOM 724 O O . ARG A 1 92 ? 16.972 -10.539 -7.065 1.00 48.78 92 ARG A O 1
ATOM 731 N N . PRO A 1 93 ? 18.284 -11.700 -8.464 1.00 42.47 93 PRO A N 1
ATOM 732 C CA . PRO A 1 93 ? 17.212 -12.008 -9.389 1.00 42.47 93 PRO A CA 1
ATOM 733 C C . PRO A 1 93 ? 16.598 -13.333 -8.905 1.00 42.47 93 PRO A C 1
ATOM 735 O O . PRO A 1 93 ? 17.304 -14.317 -8.705 1.00 42.47 93 PRO A O 1
ATOM 738 N N . PHE A 1 94 ? 15.291 -13.354 -8.654 1.00 45.72 94 PHE A N 1
ATOM 739 C CA . PHE A 1 94 ? 14.526 -14.555 -8.272 1.00 45.72 94 PHE A CA 1
ATOM 740 C C . PHE A 1 94 ? 14.801 -15.118 -6.865 1.00 45.72 94 PHE A C 1
ATOM 742 O O . PHE A 1 94 ? 15.271 -16.237 -6.675 1.00 45.72 94 PHE A O 1
ATOM 749 N N . ALA A 1 95 ? 14.387 -14.376 -5.836 1.00 38.53 95 ALA A N 1
ATOM 750 C CA . ALA A 1 95 ? 14.066 -14.997 -4.556 1.00 38.53 95 ALA A CA 1
ATOM 751 C C . ALA A 1 95 ? 12.699 -15.690 -4.668 1.00 38.53 95 ALA A C 1
ATOM 753 O O . ALA A 1 95 ? 11.659 -15.037 -4.558 1.00 38.53 95 ALA A O 1
ATOM 754 N N . GLN A 1 96 ? 12.680 -17.010 -4.852 1.00 39.16 96 GLN A N 1
ATOM 755 C CA . GLN A 1 96 ? 11.493 -17.784 -4.506 1.00 39.16 96 GLN A CA 1
ATOM 756 C C . GLN A 1 96 ? 11.311 -17.640 -2.987 1.00 39.16 96 GLN A C 1
ATOM 758 O O . GLN A 1 96 ? 12.155 -18.068 -2.199 1.00 39.16 96 GLN A O 1
ATOM 763 N N . ARG A 1 97 ? 10.264 -16.915 -2.574 1.00 39.06 97 ARG A N 1
ATOM 764 C CA . ARG A 1 97 ? 9.956 -16.629 -1.166 1.00 39.06 97 ARG A CA 1
ATOM 765 C C . ARG A 1 97 ? 9.605 -17.935 -0.450 1.00 39.06 97 ARG A C 1
ATOM 767 O O . ARG A 1 97 ? 8.445 -18.333 -0.412 1.00 39.06 97 ARG A O 1
ATOM 774 N N . THR A 1 98 ? 10.587 -18.593 0.154 1.00 36.00 98 THR A N 1
ATOM 775 C CA . THR A 1 98 ? 10.334 -19.710 1.066 1.00 36.00 98 THR A CA 1
ATOM 776 C C . THR A 1 98 ? 9.697 -19.167 2.348 1.00 36.00 98 THR A C 1
ATOM 778 O O . THR A 1 98 ? 10.355 -18.501 3.144 1.00 36.00 98 THR A O 1
ATOM 781 N N . ALA A 1 99 ? 8.390 -19.403 2.486 1.00 42.53 99 ALA A N 1
ATOM 782 C CA . ALA A 1 99 ? 7.596 -19.380 3.716 1.00 42.53 99 ALA A CA 1
ATOM 783 C C . ALA A 1 99 ? 7.881 -18.236 4.722 1.00 42.53 99 ALA A C 1
ATOM 785 O O . ALA A 1 99 ? 8.572 -18.417 5.720 1.00 42.53 99 ALA A O 1
ATOM 786 N N . ARG A 1 100 ? 7.243 -17.071 4.534 1.00 46.66 100 ARG A N 1
ATOM 787 C CA . ARG A 1 100 ? 7.033 -16.073 5.609 1.00 46.66 100 ARG A CA 1
ATOM 788 C C . ARG A 1 100 ? 5.543 -15.838 5.887 1.00 46.66 100 ARG A C 1
ATOM 790 O O . ARG A 1 100 ? 5.091 -14.701 5.939 1.00 46.66 100 ARG A O 1
ATOM 797 N N . TYR A 1 101 ? 4.763 -16.908 6.035 1.00 47.69 101 TYR A N 1
ATOM 798 C CA . TYR A 1 101 ? 3.319 -16.811 6.302 1.00 47.69 101 TYR A CA 1
ATOM 799 C C . TYR A 1 101 ? 2.901 -17.385 7.658 1.00 47.69 101 TYR A C 1
ATOM 801 O O . TYR A 1 101 ? 1.807 -17.914 7.797 1.00 47.69 101 TYR A O 1
ATOM 809 N N . ALA A 1 102 ? 3.717 -17.203 8.693 1.00 44.91 102 ALA A N 1
ATOM 810 C CA . ALA A 1 102 ? 3.137 -16.965 10.009 1.00 44.91 102 ALA A CA 1
ATOM 811 C C . ALA A 1 102 ? 3.099 -15.445 10.185 1.00 44.91 102 ALA A C 1
ATOM 813 O O . ALA A 1 102 ? 4.061 -14.852 10.667 1.00 44.91 102 ALA A O 1
ATOM 814 N N . LYS A 1 103 ? 2.030 -14.792 9.707 1.00 54.75 103 LYS A N 1
ATOM 815 C CA . LYS A 1 103 ? 1.760 -13.404 10.102 1.00 54.75 103 LYS A CA 1
ATOM 816 C C . LYS A 1 103 ? 1.547 -13.438 11.615 1.00 54.75 103 LYS A C 1
ATOM 818 O O . LYS A 1 103 ? 0.527 -13.938 12.079 1.00 54.75 103 LYS A O 1
ATOM 823 N N . ALA A 1 104 ? 2.548 -13.015 12.378 1.00 58.41 104 ALA A N 1
ATOM 824 C CA . ALA A 1 104 ? 2.410 -12.855 13.814 1.00 58.41 104 ALA A CA 1
ATOM 825 C C . ALA A 1 104 ? 1.589 -11.584 14.044 1.00 58.41 104 ALA A C 1
ATOM 827 O O . ALA A 1 104 ? 2.029 -10.488 13.709 1.00 58.41 104 ALA A O 1
ATOM 828 N N . TYR A 1 105 ? 0.370 -11.744 14.548 1.00 64.81 105 TYR A N 1
ATOM 829 C CA . TYR A 1 105 ? -0.485 -10.624 14.918 1.00 64.81 105 TYR A CA 1
ATOM 830 C C . TYR A 1 105 ? -0.261 -10.310 16.393 1.00 64.81 105 TYR A C 1
ATOM 832 O O . TYR A 1 105 ? -0.337 -11.205 17.237 1.00 64.81 105 TYR A O 1
ATOM 840 N N . PHE A 1 106 ? -0.009 -9.043 16.703 1.00 64.88 106 PHE A N 1
ATOM 841 C CA . PHE A 1 106 ? 0.023 -8.558 18.076 1.00 64.88 106 PHE A CA 1
ATOM 842 C C . PHE A 1 106 ? -1.340 -7.951 18.394 1.00 64.88 106 PHE A C 1
ATOM 844 O O . PHE A 1 106 ? -1.785 -7.031 17.711 1.00 64.88 106 PHE A O 1
ATOM 851 N N . ALA A 1 107 ? -2.015 -8.502 19.399 1.00 71.06 107 ALA A N 1
ATOM 852 C CA . ALA A 1 107 ? -3.242 -7.933 19.931 1.00 71.06 107 ALA A CA 1
ATOM 853 C C . ALA A 1 107 ? -2.887 -7.064 21.140 1.00 71.06 107 ALA A C 1
ATOM 855 O O . ALA A 1 107 ? -2.251 -7.543 22.078 1.00 71.06 107 ALA A O 1
ATOM 856 N N . GLU A 1 108 ? -3.289 -5.799 21.103 1.00 70.69 108 GLU A N 1
ATOM 857 C CA . GLU A 1 108 ? -3.107 -4.849 22.197 1.00 70.69 108 GLU A CA 1
ATOM 858 C C . GLU A 1 108 ? -4.481 -4.509 22.782 1.00 70.69 108 GLU A C 1
ATOM 860 O O . GLU A 1 108 ? -5.356 -4.019 22.066 1.00 70.69 108 GLU A O 1
ATOM 865 N N . ASP A 1 109 ? -4.679 -4.767 24.076 1.00 73.19 109 ASP A N 1
ATOM 866 C CA . ASP A 1 109 ? -5.863 -4.295 24.790 1.00 73.19 109 ASP A CA 1
ATOM 867 C C . ASP A 1 109 ? -5.596 -2.898 25.359 1.00 73.19 109 ASP A C 1
ATOM 869 O O . ASP A 1 109 ? -4.893 -2.728 26.357 1.00 73.19 109 ASP A O 1
ATOM 873 N N . ARG A 1 110 ? -6.167 -1.882 24.709 1.00 70.69 110 ARG A N 1
ATOM 874 C CA . ARG A 1 110 ? -6.053 -0.487 25.149 1.00 70.69 110 ARG A CA 1
ATOM 875 C C . ARG A 1 110 ? -7.162 -0.058 26.109 1.00 70.69 110 ARG A C 1
ATOM 877 O O . ARG A 1 110 ? -7.082 1.049 26.644 1.00 70.69 110 ARG A O 1
ATOM 884 N N . ALA A 1 111 ? -8.170 -0.896 26.363 1.00 68.75 111 ALA A N 1
ATOM 885 C CA . ALA A 1 111 ? -9.266 -0.559 27.270 1.00 68.75 111 ALA A CA 1
ATOM 886 C C . ALA A 1 111 ? -8.803 -0.466 28.734 1.00 68.75 111 ALA A C 1
ATOM 888 O O . ALA A 1 111 ? -9.352 0.324 29.496 1.00 68.75 111 ALA A O 1
ATOM 889 N N . GLY A 1 112 ? -7.746 -1.190 29.119 1.00 65.69 112 GLY A N 1
ATOM 890 C CA . GLY A 1 112 ? -7.156 -1.121 30.463 1.00 65.69 112 GLY A CA 1
ATOM 891 C C . GLY A 1 112 ? -6.280 0.112 30.738 1.00 65.69 112 GLY A C 1
ATOM 892 O O . GLY A 1 112 ? -5.941 0.378 31.889 1.00 65.69 112 GLY A O 1
ATOM 893 N N . LEU A 1 113 ? -5.921 0.892 29.712 1.00 66.25 113 LEU A N 1
ATOM 894 C CA . LEU A 1 113 ? -4.959 2.005 29.809 1.00 66.25 113 LEU A CA 1
ATOM 895 C C . LEU A 1 113 ? -5.621 3.383 30.007 1.00 66.25 113 LEU A C 1
ATOM 897 O O . LEU A 1 113 ? -4.998 4.416 29.773 1.00 66.25 113 LEU A O 1
ATOM 901 N N . VAL A 1 114 ? -6.882 3.427 30.453 1.00 58.78 114 VAL A N 1
ATOM 902 C CA . VAL A 1 114 ? -7.674 4.672 30.591 1.00 58.78 114 VAL A CA 1
ATOM 903 C C . VAL A 1 114 ? -7.024 5.692 31.538 1.00 58.78 114 VAL A C 1
ATOM 905 O O . VAL A 1 114 ? -7.159 6.897 31.322 1.00 58.78 114 VAL A O 1
ATOM 908 N N . ASN A 1 115 ? -6.280 5.223 32.544 1.00 58.66 115 ASN A N 1
ATOM 909 C CA . ASN A 1 115 ? -5.661 6.075 33.565 1.00 58.66 115 ASN A CA 1
ATOM 910 C C . ASN A 1 115 ? -4.335 6.713 33.124 1.00 58.66 115 ASN A C 1
ATOM 912 O O . ASN A 1 115 ? -3.897 7.691 33.735 1.00 58.66 115 ASN A O 1
ATOM 916 N N . ASP A 1 116 ? -3.701 6.206 32.064 1.00 62.62 116 ASP A N 1
ATOM 917 C CA . ASP A 1 116 ? -2.508 6.830 31.505 1.00 62.62 116 ASP A CA 1
ATOM 918 C C . ASP A 1 116 ? -2.930 7.934 30.527 1.00 62.62 116 ASP A C 1
ATOM 920 O O . ASP A 1 116 ? -3.464 7.691 29.438 1.00 62.62 116 ASP A O 1
ATOM 924 N N . ARG A 1 117 ? -2.697 9.189 30.934 1.00 57.50 117 ARG A N 1
ATOM 925 C CA . ARG A 1 117 ? -3.071 10.370 30.148 1.00 57.50 117 ARG A CA 1
ATOM 926 C C . ARG A 1 117 ? -2.439 10.361 28.755 1.00 57.50 117 ARG A C 1
ATOM 928 O O . ARG A 1 117 ? -3.016 11.007 27.886 1.00 57.50 117 ARG A O 1
ATOM 935 N N . ASN A 1 118 ? -1.325 9.669 28.526 1.00 57.41 118 ASN A N 1
ATOM 936 C CA . ASN A 1 118 ? -0.684 9.625 27.212 1.00 57.41 118 ASN A CA 1
ATOM 937 C C . ASN A 1 118 ? -1.045 8.372 26.395 1.00 57.41 118 ASN A C 1
ATOM 939 O O . ASN A 1 118 ? -1.037 8.450 25.171 1.00 57.41 118 ASN A O 1
ATOM 943 N N . ALA A 1 119 ? -1.435 7.259 27.026 1.00 61.75 119 ALA A N 1
ATOM 944 C CA . ALA A 1 119 ? -1.694 5.992 26.324 1.00 61.75 119 ALA A CA 1
ATOM 945 C C . ALA A 1 119 ? -3.173 5.741 25.957 1.00 61.75 119 ALA A C 1
ATOM 947 O O . ALA A 1 119 ? -3.482 4.790 25.232 1.00 61.75 119 ALA A O 1
ATOM 948 N N . SER A 1 120 ? -4.104 6.583 26.421 1.00 73.75 120 SER A N 1
ATOM 949 C CA . SER A 1 120 ? -5.537 6.397 26.160 1.00 73.75 120 SER A CA 1
ATOM 950 C C . SER A 1 120 ? -5.878 6.436 24.661 1.00 73.75 120 SER A C 1
ATOM 952 O O . SER A 1 120 ? -5.715 7.455 23.981 1.00 73.75 120 SER A O 1
ATOM 954 N N . TYR A 1 121 ? -6.437 5.334 24.150 1.00 78.12 121 TYR A N 1
ATOM 955 C CA . TYR A 1 121 ? -6.875 5.211 22.754 1.00 78.12 121 TYR A CA 1
ATOM 956 C C . TYR A 1 121 ? -7.980 6.210 22.373 1.00 78.12 121 TYR A C 1
ATOM 958 O O . TYR A 1 121 ? -8.097 6.581 21.209 1.00 78.12 121 TYR A O 1
ATOM 966 N N . LEU A 1 122 ? -8.739 6.711 23.353 1.00 83.00 122 LEU A N 1
ATOM 967 C CA . LEU A 1 122 ? -9.841 7.658 23.150 1.00 83.00 122 LEU A CA 1
ATOM 968 C C . LEU A 1 122 ? -9.391 8.996 22.542 1.00 83.00 122 LEU A C 1
ATOM 970 O O . LEU A 1 122 ? -10.191 9.705 21.934 1.00 83.00 122 LEU A O 1
ATOM 974 N N . ARG A 1 123 ? -8.116 9.364 22.708 1.00 81.00 123 ARG A N 1
ATOM 975 C CA . ARG A 1 123 ? -7.561 10.618 22.168 1.00 81.00 123 ARG A CA 1
ATOM 976 C C . ARG A 1 123 ? -6.995 10.469 20.762 1.00 81.00 123 ARG A C 1
ATOM 978 O O . ARG A 1 123 ? -6.741 11.477 20.097 1.00 81.00 123 ARG A O 1
ATOM 985 N N . GLN A 1 124 ? -6.812 9.234 20.304 1.00 84.06 124 GLN A N 1
ATOM 986 C CA . GLN A 1 124 ? -6.212 8.962 19.010 1.00 84.06 124 GLN A CA 1
ATOM 987 C C . GLN A 1 124 ? -7.066 9.567 17.881 1.00 84.06 124 GLN A C 1
ATOM 989 O O . GLN A 1 124 ? -8.300 9.501 17.944 1.00 84.06 124 GLN A O 1
ATOM 994 N N . PRO A 1 125 ? -6.452 10.160 16.839 1.00 87.62 125 PRO A N 1
ATOM 995 C CA . PRO A 1 125 ? -7.195 10.804 15.756 1.00 87.62 125 PRO A CA 1
ATOM 996 C C . PRO A 1 125 ? -8.192 9.861 15.077 1.00 87.62 125 PRO A C 1
ATOM 998 O O . PRO A 1 125 ? -9.342 10.229 14.858 1.00 87.62 125 PRO A O 1
ATOM 1001 N N . TRP A 1 126 ? -7.787 8.615 14.821 1.00 88.38 126 TRP A N 1
ATOM 1002 C CA . TRP A 1 126 ? -8.648 7.607 14.203 1.00 88.38 126 TRP A CA 1
ATOM 1003 C C . TRP A 1 126 ? -9.882 7.274 15.050 1.00 88.38 126 TRP A C 1
ATOM 1005 O O . TRP A 1 126 ? -10.944 7.026 14.485 1.00 88.38 126 TRP A O 1
ATOM 1015 N N . TYR A 1 127 ? -9.783 7.317 16.384 1.00 90.19 127 TYR A N 1
ATOM 1016 C CA . TYR A 1 127 ? -10.914 7.029 17.268 1.00 90.19 127 TYR A CA 1
ATOM 1017 C C . TYR A 1 127 ? -11.968 8.129 17.165 1.00 90.19 127 TYR A C 1
ATOM 1019 O O . TYR A 1 127 ? -13.145 7.843 16.959 1.00 90.19 127 TYR A O 1
ATOM 1027 N N . ARG A 1 128 ? -11.530 9.392 17.247 1.00 90.06 128 ARG A N 1
ATOM 1028 C CA . ARG A 1 128 ? -12.409 10.560 17.105 1.00 90.06 128 ARG A CA 1
ATOM 1029 C C . ARG A 1 128 ? -13.095 10.576 15.742 1.00 90.06 128 ARG A C 1
ATOM 1031 O O . ARG A 1 128 ? -14.313 10.692 15.698 1.00 90.06 128 ARG A O 1
ATOM 1038 N N . MET A 1 129 ? -12.335 10.344 14.670 1.00 91.06 129 MET A N 1
ATOM 1039 C CA . MET A 1 129 ? -12.863 10.282 13.303 1.00 91.06 129 MET A CA 1
ATOM 1040 C C . MET A 1 129 ? -13.930 9.196 13.136 1.00 91.06 129 MET A C 1
ATOM 1042 O O . MET A 1 129 ? -14.984 9.446 12.559 1.00 91.06 129 MET A O 1
ATOM 1046 N N . VAL A 1 130 ? -13.681 7.985 13.645 1.00 91.56 130 VAL A N 1
ATOM 1047 C CA . VAL A 1 130 ? -14.656 6.889 13.563 1.00 91.56 130 VAL A CA 1
ATOM 1048 C C . VAL A 1 130 ? -15.886 7.183 14.422 1.00 91.56 130 VAL A C 1
ATOM 1050 O O . VAL A 1 130 ? -17.005 6.988 13.955 1.00 91.56 130 VAL A O 1
ATOM 1053 N N . LYS A 1 131 ? -15.706 7.688 15.646 1.00 90.50 131 LYS A N 1
ATOM 1054 C CA . LYS A 1 131 ? -16.820 8.036 16.534 1.00 90.50 131 LYS A CA 1
ATOM 1055 C C . LYS A 1 131 ? -17.713 9.123 15.928 1.00 90.50 131 LYS A C 1
ATOM 1057 O O . LYS A 1 131 ? -18.931 8.995 15.960 1.00 90.50 131 LYS A O 1
ATOM 1062 N N . GLU A 1 132 ? -17.118 10.157 15.341 1.00 90.31 132 GLU A N 1
ATOM 1063 C CA . GLU A 1 132 ? -17.839 11.238 14.667 1.00 90.31 132 GLU A CA 1
ATOM 1064 C C . GLU A 1 132 ? -18.577 10.732 13.422 1.00 90.31 132 GLU A C 1
ATOM 1066 O O . GLU A 1 132 ? -19.783 10.943 13.298 1.00 90.31 132 GLU A O 1
ATOM 1071 N N . ARG A 1 133 ? -17.896 9.969 12.553 1.00 89.12 133 ARG A N 1
ATOM 1072 C CA . ARG A 1 133 ? -18.481 9.398 11.326 1.00 89.12 133 ARG A CA 1
ATOM 1073 C C . ARG A 1 133 ? -19.710 8.528 11.593 1.00 89.12 133 ARG A C 1
ATOM 1075 O O . ARG A 1 133 ? -20.604 8.478 10.754 1.00 89.12 133 ARG A O 1
ATOM 1082 N N . TRP A 1 134 ? -19.745 7.840 12.732 1.00 89.50 134 TRP A N 1
ATOM 1083 C CA . TRP A 1 134 ? -20.819 6.916 13.100 1.00 89.50 134 TRP A CA 1
ATOM 1084 C C . TRP A 1 134 ? -21.771 7.458 14.175 1.00 89.50 134 TRP A C 1
ATOM 1086 O O . TRP A 1 134 ? -22.594 6.709 14.697 1.00 89.50 134 TRP A O 1
ATOM 1096 N N . SER A 1 135 ? -21.690 8.754 14.485 1.00 83.94 135 SER A N 1
ATOM 1097 C CA . SER A 1 135 ? -22.590 9.417 15.437 1.00 83.94 135 SER A CA 1
ATOM 1098 C C . SER A 1 135 ? -24.027 9.555 14.914 1.00 83.94 135 SER A C 1
ATOM 1100 O O . SER A 1 135 ? -24.967 9.591 15.704 1.00 83.94 135 SER A O 1
ATOM 1102 N N . ALA A 1 136 ? -24.217 9.585 13.590 1.00 76.69 136 ALA A N 1
ATOM 1103 C CA . ALA A 1 136 ? -25.520 9.732 12.950 1.00 76.69 136 ALA A CA 1
ATOM 1104 C C . ALA A 1 136 ? -26.082 8.373 12.481 1.00 76.69 136 ALA A C 1
ATOM 1106 O O . ALA A 1 136 ? -25.580 7.776 11.531 1.00 76.69 136 ALA A O 1
ATOM 1107 N N . SER A 1 137 ? -27.151 7.914 13.143 1.00 62.97 137 SER A N 1
ATOM 1108 C CA . SER A 1 137 ? -28.024 6.774 12.780 1.00 62.97 137 SER A CA 1
ATOM 1109 C C . SER A 1 137 ? -27.317 5.478 12.325 1.00 62.97 137 SER A C 1
ATOM 1111 O O . SER A 1 137 ? -27.389 5.099 11.154 1.00 62.97 137 SER A O 1
ATOM 1113 N N . PRO A 1 138 ? -26.682 4.737 13.249 1.00 66.94 138 PRO A N 1
ATOM 1114 C CA . PRO A 1 138 ? -25.907 3.543 12.918 1.00 66.94 138 PRO A CA 1
ATOM 1115 C C . PRO A 1 138 ? -26.762 2.329 12.492 1.00 66.94 138 PRO A C 1
ATOM 1117 O O . PRO A 1 138 ? -26.316 1.525 11.676 1.00 66.94 138 PRO A O 1
ATOM 1120 N N . ALA A 1 139 ? -27.999 2.188 12.980 1.00 69.00 139 ALA A N 1
ATOM 1121 C CA . ALA A 1 139 ? -28.738 0.918 12.939 1.00 69.00 139 ALA A CA 1
ATOM 1122 C C . ALA A 1 139 ? -28.964 0.317 11.535 1.00 69.00 139 ALA A C 1
ATOM 1124 O O . ALA A 1 139 ? -28.822 -0.892 11.368 1.00 69.00 139 ALA A O 1
ATOM 1125 N N . SER A 1 140 ? -29.264 1.128 10.515 1.00 75.25 140 SER A N 1
ATOM 1126 C CA . SER A 1 140 ? -29.541 0.634 9.152 1.00 75.25 140 SER A CA 1
ATOM 1127 C C . SER A 1 140 ? -28.291 0.180 8.390 1.00 75.25 140 SER A C 1
ATOM 1129 O O . SER A 1 140 ? -28.393 -0.576 7.427 1.00 75.25 140 SER A O 1
ATOM 1131 N N . ARG A 1 141 ? -27.106 0.629 8.818 1.00 83.81 141 ARG A N 1
ATOM 1132 C CA . ARG A 1 141 ? -25.808 0.319 8.197 1.00 83.81 141 ARG A CA 1
ATOM 1133 C C . ARG A 1 141 ? -25.027 -0.763 8.942 1.00 83.81 141 ARG A C 1
ATOM 1135 O O . ARG A 1 141 ? -23.949 -1.161 8.497 1.00 83.81 141 ARG A O 1
ATOM 1142 N N . LEU A 1 142 ? -25.535 -1.215 10.086 1.00 88.69 142 LEU A N 1
ATOM 1143 C CA . LEU A 1 142 ? -24.889 -2.223 10.912 1.00 88.69 142 LEU A CA 1
ATOM 1144 C C . LEU A 1 142 ? -25.395 -3.617 10.572 1.00 88.69 142 LEU A C 1
ATOM 1146 O O . LEU A 1 142 ? -26.590 -3.877 10.481 1.00 88.69 142 LEU A O 1
ATOM 1150 N N . THR A 1 143 ? -24.452 -4.542 10.455 1.00 90.56 143 THR A N 1
ATOM 1151 C CA . THR A 1 143 ? -24.736 -5.965 10.308 1.00 90.56 143 THR A CA 1
ATOM 1152 C C . THR A 1 143 ? -24.533 -6.655 11.651 1.00 90.56 143 THR A C 1
ATOM 1154 O O . THR A 1 143 ? -23.603 -6.341 12.398 1.00 90.56 143 THR A O 1
ATOM 1157 N N . LYS A 1 144 ? -25.415 -7.604 11.971 1.00 90.38 144 LYS A N 1
ATOM 1158 C CA . LYS A 1 144 ? -25.278 -8.448 13.157 1.00 90.38 144 LYS A CA 1
ATOM 1159 C C . LYS A 1 144 ? -24.310 -9.588 12.860 1.00 90.38 144 LYS A C 1
ATOM 1161 O O . LYS A 1 144 ? -24.565 -10.415 11.987 1.00 90.38 144 LYS A O 1
ATOM 1166 N N . PHE A 1 145 ? -23.230 -9.658 13.623 1.00 89.06 145 PHE A N 1
ATOM 1167 C CA . PHE A 1 145 ? -22.251 -10.733 13.557 1.00 89.06 145 PHE A CA 1
ATOM 1168 C C . PHE A 1 145 ? -22.376 -11.634 14.782 1.00 89.06 145 PHE A C 1
ATOM 1170 O O . PHE A 1 145 ? -22.655 -11.177 15.890 1.00 89.06 145 PHE A O 1
ATOM 1177 N N . ALA A 1 146 ? -22.159 -12.932 14.579 1.00 88.50 146 ALA A N 1
ATOM 1178 C CA . ALA A 1 146 ? -22.091 -13.917 15.648 1.00 88.50 146 ALA A CA 1
ATOM 1179 C C . ALA A 1 146 ? -20.727 -14.600 15.594 1.00 88.50 146 ALA A C 1
ATOM 1181 O O . ALA A 1 146 ? -20.396 -15.254 14.603 1.00 88.50 146 ALA A O 1
ATOM 1182 N N . THR A 1 147 ? -19.933 -14.452 16.653 1.00 83.31 147 THR A N 1
ATOM 1183 C CA . THR A 1 147 ? -18.603 -15.059 16.721 1.00 83.31 147 THR A CA 1
ATOM 1184 C C . THR A 1 147 ? -18.601 -16.305 17.590 1.00 83.31 147 THR A C 1
ATOM 1186 O O . THR A 1 147 ? -19.200 -16.365 18.667 1.00 83.31 147 THR A O 1
ATOM 1189 N N . ARG A 1 148 ? -17.903 -17.330 17.098 1.00 85.44 148 ARG A N 1
ATOM 1190 C CA . ARG A 1 148 ? -17.722 -18.612 17.773 1.00 85.44 148 ARG A CA 1
ATOM 1191 C C . ARG A 1 148 ? -16.333 -18.683 18.394 1.00 85.44 148 ARG A C 1
ATOM 1193 O O . ARG A 1 148 ? -15.483 -19.447 17.942 1.00 85.44 148 ARG A O 1
ATOM 1200 N N . MET A 1 149 ? -16.101 -17.849 19.404 1.00 82.62 149 MET A N 1
ATOM 1201 C CA . MET A 1 149 ? -14.794 -17.756 20.047 1.00 82.62 149 MET A CA 1
ATOM 1202 C C . MET A 1 149 ? -14.429 -19.044 20.787 1.00 82.62 149 MET A C 1
ATOM 1204 O O . MET A 1 149 ? -15.237 -19.630 21.514 1.00 82.62 149 MET A O 1
ATOM 1208 N N . ARG A 1 150 ? -13.177 -19.462 20.604 1.00 84.25 150 ARG A N 1
ATOM 1209 C CA . ARG A 1 150 ? -12.529 -20.498 21.403 1.00 84.25 150 ARG A CA 1
ATOM 1210 C C . ARG A 1 150 ? -11.409 -19.842 22.191 1.00 84.25 150 ARG A C 1
ATOM 1212 O O . ARG A 1 150 ? -10.617 -19.096 21.622 1.00 84.25 150 ARG A O 1
ATOM 1219 N N . VAL A 1 151 ? -11.358 -20.112 23.485 1.00 84.75 151 VAL A N 1
ATOM 1220 C CA . VAL A 1 151 ? -10.359 -19.554 24.398 1.00 84.75 151 VAL A CA 1
ATOM 1221 C C . VAL A 1 151 ? -9.360 -20.652 24.744 1.00 84.75 151 VAL A C 1
ATOM 1223 O O . VAL A 1 151 ? -9.685 -21.839 24.697 1.00 84.75 151 VAL A O 1
ATOM 1226 N N . ARG A 1 152 ? -8.120 -20.272 25.052 1.00 86.56 152 ARG A N 1
ATOM 1227 C CA . ARG A 1 152 ? -7.127 -21.217 25.575 1.00 86.56 152 ARG A CA 1
ATOM 1228 C C . ARG A 1 152 ? -7.597 -21.727 26.938 1.00 86.56 152 ARG A C 1
ATOM 1230 O O . ARG A 1 152 ? -7.927 -20.913 27.795 1.00 86.56 152 ARG A O 1
ATOM 1237 N N . GLY A 1 153 ? -7.651 -23.047 27.108 1.00 84.94 153 GLY A N 1
ATOM 1238 C CA . GLY A 1 153 ? -8.043 -23.664 28.379 1.00 84.94 153 GLY A CA 1
ATOM 1239 C C . GLY A 1 153 ? -6.954 -23.587 29.451 1.00 84.94 153 GLY A C 1
ATOM 1240 O O . GLY A 1 153 ? -7.246 -23.619 30.641 1.00 84.94 153 GLY A O 1
ATOM 1241 N N . ASP A 1 154 ? -5.697 -23.433 29.042 1.00 85.88 154 ASP A N 1
ATOM 1242 C CA . ASP A 1 154 ? -4.541 -23.298 29.919 1.00 85.88 154 ASP A CA 1
ATOM 1243 C C . ASP A 1 154 ? -3.593 -22.180 29.442 1.00 85.88 154 ASP A C 1
ATOM 1245 O O . ASP A 1 154 ? -3.690 -21.661 28.327 1.00 85.88 154 ASP A O 1
ATOM 1249 N N . LYS A 1 155 ? -2.637 -21.796 30.299 1.00 84.19 155 LYS A N 1
ATOM 1250 C CA . LYS A 1 155 ? -1.637 -20.760 29.973 1.00 84.19 155 LYS A CA 1
ATOM 1251 C C . LYS A 1 155 ? -0.742 -21.154 28.792 1.00 84.19 155 LYS A C 1
ATOM 1253 O O . LYS A 1 155 ? -0.259 -20.275 28.085 1.00 84.19 155 LYS A O 1
ATOM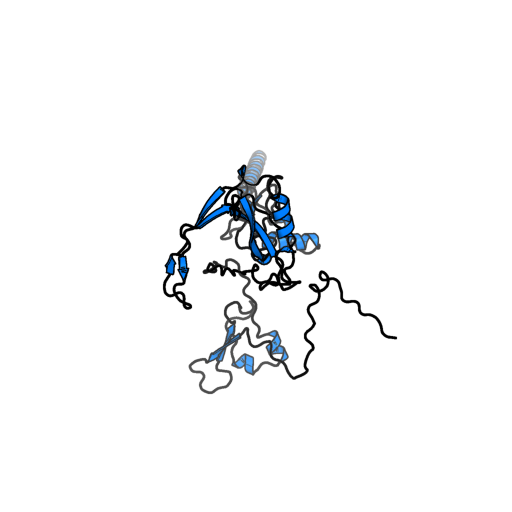 1258 N N . MET A 1 156 ? -0.523 -22.455 28.594 1.00 84.12 156 MET A N 1
ATOM 1259 C CA . MET A 1 156 ? 0.319 -22.998 27.524 1.00 84.12 156 MET A CA 1
ATOM 1260 C C . MET A 1 156 ? -0.422 -23.126 26.182 1.00 84.12 156 MET A C 1
ATOM 1262 O O . MET A 1 156 ? 0.220 -23.244 25.144 1.00 84.12 156 MET A O 1
ATOM 1266 N N . GLY A 1 157 ? -1.756 -23.041 26.171 1.00 82.19 157 GLY A N 1
ATOM 1267 C CA . GLY A 1 157 ? -2.585 -23.181 24.976 1.00 82.19 157 GLY A CA 1
ATOM 1268 C C . GLY A 1 157 ? -2.676 -24.609 24.431 1.00 82.19 157 GLY A C 1
ATOM 1269 O O . GLY A 1 157 ? -2.869 -24.766 23.228 1.00 82.19 157 GLY A O 1
ATOM 1270 N N . THR A 1 158 ? -2.528 -25.637 25.270 1.00 85.44 158 THR A N 1
ATOM 1271 C CA . THR A 1 158 ? -2.516 -27.049 24.843 1.00 85.44 158 THR A CA 1
ATOM 1272 C C . THR A 1 158 ? -3.871 -27.522 24.322 1.00 85.44 158 THR A C 1
ATOM 1274 O O . THR A 1 158 ? -3.934 -28.349 23.413 1.00 85.44 158 THR A O 1
ATOM 1277 N N . TYR A 1 159 ? -4.964 -26.965 24.845 1.00 88.12 159 TYR A N 1
ATOM 1278 C CA . TYR A 1 159 ? -6.310 -27.219 24.345 1.00 88.12 159 TYR A CA 1
ATOM 1279 C C . TYR A 1 159 ? -7.152 -25.943 24.300 1.00 88.12 159 TYR A C 1
ATOM 1281 O O . TYR A 1 159 ? -6.892 -24.946 24.980 1.00 88.12 159 TYR A O 1
ATOM 1289 N N . SER A 1 160 ? -8.187 -25.975 23.458 1.00 86.75 160 SER A N 1
ATOM 1290 C CA . SER A 1 160 ? -9.119 -24.862 23.284 1.00 86.75 160 SER A CA 1
ATOM 1291 C C . SER A 1 160 ? -10.483 -25.201 23.877 1.00 86.75 160 SER A C 1
ATOM 1293 O O . SER A 1 160 ? -11.093 -26.209 23.513 1.00 86.75 160 SER A O 1
ATOM 1295 N N . MET A 1 161 ? -10.981 -24.334 24.751 1.00 86.75 161 MET A N 1
ATOM 1296 C CA . MET A 1 161 ? -12.320 -24.407 25.330 1.00 86.75 161 MET A CA 1
ATOM 1297 C C . MET A 1 161 ? -13.274 -23.447 24.615 1.00 86.75 161 MET A C 1
ATOM 1299 O O . MET A 1 161 ? -12.851 -22.488 23.965 1.00 86.75 161 MET A O 1
ATOM 1303 N N . LYS A 1 162 ? -14.578 -23.719 24.693 1.00 85.69 162 LYS A N 1
ATOM 1304 C CA . LYS A 1 162 ? -15.594 -22.764 24.234 1.00 85.69 162 LYS A CA 1
ATOM 1305 C C . LYS A 1 162 ? -15.690 -21.632 25.254 1.00 85.69 162 LYS A C 1
ATOM 1307 O O . LYS A 1 162 ? -15.516 -21.875 26.440 1.00 85.69 162 LYS A O 1
ATOM 1312 N N . TYR A 1 163 ? -15.945 -20.417 24.786 1.00 83.19 163 TYR A N 1
ATOM 1313 C CA . TYR A 1 163 ? -16.269 -19.313 25.683 1.00 83.19 163 TYR A CA 1
ATOM 1314 C C . TYR A 1 163 ? -17.681 -19.495 26.257 1.00 83.19 163 TYR A C 1
ATOM 1316 O O . TYR A 1 163 ? -18.586 -19.854 25.506 1.00 83.19 163 TYR A O 1
ATOM 1324 N N . ASP A 1 164 ? -17.870 -19.239 27.553 1.00 79.62 164 ASP A N 1
ATOM 1325 C CA . ASP A 1 164 ? -19.133 -19.531 28.249 1.00 79.62 164 ASP A CA 1
ATOM 1326 C C . ASP A 1 164 ? -20.311 -18.697 27.724 1.00 79.62 164 ASP A C 1
ATOM 1328 O O . ASP A 1 164 ? -21.421 -19.202 27.574 1.00 79.62 164 ASP A O 1
ATOM 1332 N N . HIS A 1 165 ? -20.067 -17.435 27.355 1.00 74.94 165 HIS A N 1
ATOM 1333 C CA . HIS A 1 165 ? -21.092 -16.544 26.801 1.00 74.94 165 HIS A CA 1
ATOM 1334 C C . HIS A 1 165 ? -21.186 -16.707 25.279 1.00 74.94 165 HIS A C 1
ATOM 1336 O O . HIS A 1 165 ? -20.918 -15.793 24.499 1.00 74.94 165 HIS A O 1
ATOM 1342 N N . PHE A 1 166 ? -21.521 -17.920 24.846 1.00 68.44 166 PHE A N 1
ATOM 1343 C CA . PHE A 1 166 ? -21.660 -18.280 23.440 1.00 68.44 166 PHE A CA 1
ATOM 1344 C C . PHE A 1 166 ? -23.137 -18.394 23.025 1.00 68.44 166 PHE A C 1
ATOM 1346 O O . PHE A 1 166 ? -23.917 -19.019 23.742 1.00 68.44 166 PHE A O 1
ATOM 1353 N N . PRO A 1 167 ? -23.517 -17.928 21.819 1.00 71.44 167 PRO A N 1
ATOM 1354 C CA . PRO A 1 167 ? -22.710 -17.177 20.852 1.00 71.44 167 PRO A CA 1
ATOM 1355 C C . PRO A 1 167 ? -22.640 -15.686 21.209 1.00 71.44 167 PRO A C 1
ATOM 1357 O O . PRO A 1 167 ? -23.668 -15.066 21.470 1.00 71.44 167 PRO A O 1
ATOM 1360 N N . MET A 1 168 ? -21.447 -15.085 21.135 1.00 80.44 168 MET A N 1
ATOM 1361 C CA . MET A 1 168 ? -21.331 -13.631 21.264 1.00 80.44 168 MET A CA 1
ATOM 1362 C C . MET A 1 168 ? -21.863 -12.964 20.002 1.00 80.44 168 MET A C 1
ATOM 1364 O O . MET A 1 168 ? -21.380 -13.227 18.896 1.00 80.44 168 MET A O 1
ATOM 1368 N N . GLN A 1 169 ? -22.865 -12.110 20.184 1.00 85.38 169 GLN A N 1
ATOM 1369 C CA . GLN A 1 169 ? -23.495 -11.342 19.121 1.00 85.38 169 GLN A CA 1
ATOM 1370 C C . GLN A 1 169 ? -23.107 -9.875 19.275 1.00 85.38 169 GLN A C 1
ATOM 1372 O O . GLN A 1 169 ? -23.210 -9.324 20.366 1.00 85.38 169 GLN A O 1
ATOM 1377 N N . TYR A 1 170 ? -22.667 -9.252 18.188 1.00 86.62 170 TYR A N 1
ATOM 1378 C CA . TYR A 1 170 ? -22.318 -7.835 18.158 1.00 86.62 170 TYR A CA 1
ATOM 1379 C C . TYR A 1 170 ? -22.746 -7.216 16.833 1.00 86.62 170 TYR A C 1
ATOM 1381 O O . TYR A 1 170 ? -22.930 -7.914 15.833 1.00 86.62 170 TYR A O 1
ATOM 1389 N N . HIS A 1 171 ? -22.910 -5.899 16.830 1.00 90.50 171 HIS A N 1
ATOM 1390 C CA . HIS A 1 171 ? -23.248 -5.147 15.631 1.00 90.50 171 HIS A CA 1
ATOM 1391 C C . HIS A 1 171 ? -22.010 -4.397 15.148 1.00 90.50 171 HIS A C 1
ATOM 1393 O O . HIS A 1 171 ? -21.318 -3.752 15.929 1.00 90.50 171 HIS A O 1
ATOM 1399 N N . ALA A 1 172 ? -21.695 -4.498 13.864 1.00 91.56 172 ALA A N 1
ATOM 1400 C CA . ALA A 1 172 ? -20.561 -3.799 13.267 1.00 91.56 172 ALA A CA 1
ATOM 1401 C C . ALA A 1 172 ? -20.862 -3.496 11.794 1.00 91.56 172 ALA A C 1
ATOM 1403 O O . ALA A 1 172 ? -21.728 -4.142 11.196 1.00 91.56 172 ALA A O 1
ATOM 1404 N N . PRO A 1 173 ? -20.189 -2.515 11.183 1.00 90.88 173 PRO A N 1
ATOM 1405 C CA . PRO A 1 173 ? -20.307 -2.304 9.754 1.00 90.88 173 PRO A CA 1
ATOM 1406 C C . PRO A 1 173 ? -19.537 -3.373 8.977 1.00 90.88 173 PRO A C 1
ATOM 1408 O O . PRO A 1 173 ? -18.672 -4.073 9.512 1.00 90.88 173 PRO A O 1
ATOM 1411 N N . VAL A 1 174 ? -19.854 -3.499 7.690 1.00 88.75 174 VAL A N 1
ATOM 1412 C CA . VAL A 1 174 ? -19.122 -4.389 6.782 1.00 88.75 174 VAL A CA 1
ATOM 1413 C C . VAL A 1 174 ? -17.675 -3.906 6.656 1.00 88.75 174 VAL A C 1
ATOM 1415 O O . VAL A 1 174 ? -17.389 -2.713 6.745 1.00 88.75 174 VAL A O 1
ATOM 1418 N N . ALA A 1 175 ? -16.743 -4.827 6.414 1.00 80.62 175 ALA A N 1
ATOM 1419 C CA . ALA A 1 175 ? -15.319 -4.519 6.309 1.00 80.62 175 ALA A CA 1
ATOM 1420 C C . ALA A 1 175 ? -14.956 -3.519 5.194 1.00 80.62 175 ALA A C 1
ATOM 1422 O O . ALA A 1 175 ? -13.816 -3.083 5.164 1.00 80.62 175 ALA A O 1
ATOM 1423 N N . THR A 1 176 ? -15.869 -3.150 4.293 1.00 83.94 176 THR A N 1
ATOM 1424 C CA . THR A 1 176 ? -15.690 -2.093 3.280 1.00 83.94 176 THR A CA 1
ATOM 1425 C C . THR A 1 176 ? -15.926 -0.683 3.825 1.00 83.94 176 THR A C 1
ATOM 1427 O O . THR A 1 176 ? -15.453 0.288 3.244 1.00 83.94 176 THR A O 1
ATOM 1430 N N . ASP A 1 177 ? -16.639 -0.567 4.946 1.00 86.19 177 ASP A N 1
ATOM 1431 C CA . ASP A 1 177 ? -17.147 0.695 5.495 1.00 86.19 177 ASP A CA 1
ATOM 1432 C C . ASP A 1 177 ? -16.251 1.291 6.591 1.00 86.19 177 ASP A C 1
ATOM 1434 O O . ASP A 1 177 ? -16.574 2.329 7.180 1.00 86.19 177 ASP A O 1
ATOM 1438 N N . GLY A 1 178 ? -15.120 0.650 6.884 1.00 86.38 178 GLY A N 1
ATOM 1439 C CA . GLY A 1 178 ? -14.159 1.148 7.857 1.00 86.38 178 GLY A CA 1
ATOM 1440 C C . GLY A 1 178 ? -13.416 2.392 7.379 1.00 86.38 178 GLY A C 1
ATOM 1441 O O . GLY A 1 178 ? -13.685 2.989 6.331 1.00 86.38 178 GLY A O 1
ATOM 1442 N N . TYR A 1 179 ? -12.496 2.840 8.220 1.00 88.69 179 TYR A N 1
ATOM 1443 C CA . TYR A 1 179 ? -11.750 4.071 8.029 1.00 88.69 179 TYR A CA 1
ATOM 1444 C C . TYR A 1 179 ? -10.256 3.773 7.944 1.00 88.69 179 TYR A C 1
ATOM 1446 O O . TYR A 1 179 ? -9.679 3.210 8.871 1.00 88.69 179 TYR A O 1
ATOM 1454 N N . TRP A 1 180 ? -9.635 4.174 6.837 1.00 88.69 180 TRP A N 1
ATOM 1455 C CA . TRP A 1 180 ? -8.184 4.184 6.690 1.00 88.69 180 TRP A CA 1
ATOM 1456 C C . TRP A 1 180 ? -7.635 5.537 7.132 1.00 88.69 180 TRP A C 1
ATOM 1458 O O . TRP A 1 180 ? -8.117 6.580 6.692 1.00 88.69 180 TRP A O 1
ATOM 1468 N N . THR A 1 181 ? -6.616 5.529 7.988 1.00 88.38 181 THR A N 1
ATOM 1469 C CA . THR A 1 181 ? -5.872 6.750 8.310 1.00 88.38 181 THR A CA 1
ATOM 1470 C C . THR A 1 181 ? -4.974 7.160 7.147 1.00 88.38 181 THR A C 1
ATOM 1472 O O . THR A 1 181 ? -4.547 6.320 6.356 1.00 88.38 181 THR A O 1
ATOM 1475 N N . ALA A 1 182 ? -4.586 8.435 7.095 1.00 85.44 182 ALA A N 1
ATOM 1476 C CA . ALA A 1 182 ? -3.364 8.802 6.384 1.00 85.44 182 ALA A CA 1
ATOM 1477 C C . ALA A 1 182 ? -2.150 8.089 7.027 1.00 85.44 182 ALA A C 1
ATOM 1479 O O . ALA A 1 182 ? -2.215 7.754 8.218 1.00 85.44 182 ALA A O 1
ATOM 1480 N N . PRO A 1 183 ? -1.057 7.840 6.283 1.00 86.88 183 PRO A N 1
ATOM 1481 C CA . PRO A 1 183 ? 0.177 7.323 6.863 1.00 86.88 183 PRO A CA 1
ATOM 1482 C C . PRO A 1 183 ? 0.692 8.227 7.985 1.00 86.88 183 PRO A C 1
ATOM 1484 O O . PRO A 1 183 ? 0.772 9.443 7.816 1.00 86.88 183 PRO A O 1
ATOM 1487 N N . TYR A 1 184 ? 1.061 7.638 9.120 1.00 84.19 184 TYR A N 1
ATOM 1488 C CA . TYR A 1 184 ? 1.657 8.362 10.243 1.00 84.19 184 TYR A CA 1
ATOM 1489 C C . TYR A 1 184 ? 2.748 7.524 10.904 1.00 84.19 184 TYR A C 1
ATOM 1491 O O . TYR A 1 184 ? 2.783 6.301 10.767 1.00 84.19 184 TYR A O 1
ATOM 1499 N N . TYR A 1 185 ? 3.659 8.178 11.617 1.00 83.75 185 TYR A N 1
ATOM 1500 C CA . TYR A 1 185 ? 4.701 7.485 12.362 1.00 83.75 185 TYR A CA 1
ATOM 1501 C C . TYR A 1 185 ? 4.189 7.099 13.753 1.00 83.75 185 TYR A C 1
ATOM 1503 O O . TYR A 1 185 ? 3.732 7.955 14.511 1.00 83.75 185 TYR A O 1
ATOM 1511 N N . ASN A 1 186 ? 4.247 5.813 14.100 1.00 81.75 186 ASN A N 1
ATOM 1512 C CA . ASN A 1 186 ? 3.788 5.329 15.400 1.00 81.75 186 ASN A CA 1
ATOM 1513 C C . ASN A 1 186 ? 4.915 5.409 16.439 1.00 81.75 186 ASN A C 1
ATOM 1515 O O . ASN A 1 186 ? 5.878 4.652 16.363 1.00 81.75 186 ASN A O 1
ATOM 1519 N N . CYS A 1 187 ? 4.804 6.306 17.420 1.00 76.00 187 CYS A N 1
ATOM 1520 C CA . CYS A 1 187 ? 5.840 6.479 18.4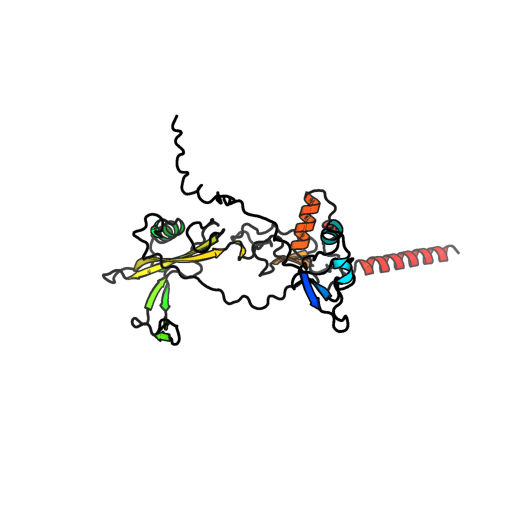49 1.00 76.00 187 CYS A CA 1
ATOM 1521 C C . CYS A 1 187 ? 5.625 5.585 19.686 1.00 76.00 187 CYS A C 1
ATOM 1523 O O . CYS A 1 187 ? 6.598 5.182 20.331 1.00 76.00 187 CYS A O 1
ATOM 1525 N N . ASP A 1 188 ? 4.367 5.241 19.981 1.00 69.12 188 ASP A N 1
ATOM 1526 C CA . ASP A 1 188 ? 3.936 4.685 21.274 1.00 69.12 188 ASP A CA 1
ATOM 1527 C C . ASP A 1 188 ? 3.663 3.170 21.239 1.00 69.12 188 ASP A C 1
ATOM 1529 O O . ASP A 1 188 ? 3.274 2.582 22.244 1.00 69.12 188 ASP A O 1
ATOM 1533 N N . GLY A 1 189 ? 3.830 2.523 20.082 1.00 65.88 189 GLY A N 1
ATOM 1534 C CA . GLY A 1 189 ? 3.559 1.094 19.905 1.00 65.88 189 GLY A CA 1
ATOM 1535 C C . GLY A 1 189 ? 4.795 0.194 19.952 1.00 65.88 189 GLY A C 1
ATOM 1536 O O . GLY A 1 189 ? 5.942 0.643 19.927 1.00 65.88 189 GLY A O 1
ATOM 1537 N N . HIS A 1 190 ? 4.549 -1.119 19.920 1.00 65.19 190 HIS A N 1
ATOM 1538 C CA . HIS A 1 190 ? 5.587 -2.134 19.683 1.00 65.19 190 HIS A CA 1
ATOM 1539 C C . HIS A 1 190 ? 6.266 -1.982 18.312 1.00 65.19 190 HIS A C 1
ATOM 1541 O O . HIS A 1 190 ? 7.397 -2.424 18.128 1.00 65.19 190 HIS A O 1
ATOM 1547 N N . ILE A 1 191 ? 5.575 -1.346 17.364 1.00 66.50 191 ILE A N 1
ATOM 1548 C CA . ILE A 1 191 ? 6.050 -1.065 16.011 1.00 66.50 191 ILE A CA 1
ATOM 1549 C C . ILE A 1 191 ? 6.328 0.437 15.920 1.00 66.50 191 ILE A C 1
ATOM 1551 O O . ILE A 1 191 ? 5.387 1.231 15.861 1.00 66.50 191 ILE A O 1
ATOM 1555 N N . LYS A 1 192 ? 7.613 0.808 15.916 1.00 76.50 192 LYS A N 1
ATOM 1556 C CA . LYS A 1 192 ? 8.090 2.196 15.809 1.00 76.50 192 LYS A CA 1
ATOM 1557 C C . LYS A 1 192 ? 8.490 2.525 14.378 1.00 76.50 192 LYS A C 1
ATOM 1559 O O . LYS A 1 192 ? 9.673 2.661 14.076 1.00 76.50 192 LYS A O 1
ATOM 1564 N N . GLU A 1 193 ? 7.500 2.574 13.499 1.00 82.38 193 GLU A N 1
ATOM 1565 C CA . GLU A 1 193 ? 7.687 2.766 12.061 1.00 82.38 193 GLU A CA 1
ATOM 1566 C C . GLU A 1 193 ? 6.569 3.639 11.476 1.00 82.38 193 GLU A C 1
ATOM 1568 O O . GLU A 1 193 ? 5.602 3.996 12.159 1.00 82.38 193 GLU A O 1
ATOM 1573 N N . TRP A 1 194 ? 6.693 3.972 10.191 1.00 81.81 194 TRP A N 1
ATOM 1574 C CA . TRP A 1 194 ? 5.579 4.496 9.410 1.00 81.81 194 TRP A CA 1
ATOM 1575 C C . TRP A 1 194 ? 4.513 3.417 9.270 1.00 81.81 194 TRP A C 1
ATOM 1577 O O . TRP A 1 194 ? 4.807 2.313 8.814 1.00 81.81 194 TRP A O 1
ATOM 1587 N N . VAL A 1 195 ? 3.281 3.731 9.653 1.00 86.38 195 VAL A N 1
ATOM 1588 C CA . VAL A 1 195 ? 2.165 2.788 9.646 1.00 86.38 195 VAL A CA 1
ATOM 1589 C C . VAL A 1 195 ? 0.919 3.378 8.999 1.00 86.38 195 VAL A C 1
ATOM 1591 O O . VAL A 1 195 ? 0.714 4.593 8.952 1.00 86.38 195 VAL A O 1
ATOM 1594 N N . LEU A 1 196 ? 0.069 2.477 8.520 1.00 88.12 196 LEU A N 1
ATOM 1595 C CA . LEU A 1 196 ? -1.290 2.747 8.085 1.00 88.12 196 LEU A CA 1
ATOM 1596 C C . LEU A 1 196 ? -2.227 1.992 9.027 1.00 88.12 196 LEU A C 1
ATOM 1598 O O . LEU A 1 196 ? -2.035 0.797 9.260 1.00 88.12 196 LEU A O 1
ATOM 1602 N N . THR A 1 197 ? -3.238 2.665 9.567 1.00 88.62 197 THR A N 1
ATOM 1603 C CA . THR A 1 197 ? -4.185 2.043 10.494 1.00 88.62 197 THR A CA 1
ATOM 1604 C C . THR A 1 197 ? -5.561 1.967 9.854 1.00 88.62 197 THR A C 1
ATOM 1606 O O . THR A 1 197 ? -6.105 2.974 9.400 1.00 88.62 197 THR A O 1
ATOM 1609 N N . TYR A 1 198 ? -6.133 0.766 9.841 1.00 92.12 198 TYR A N 1
ATOM 1610 C CA . TYR A 1 198 ? -7.534 0.548 9.511 1.00 92.12 198 TYR A CA 1
ATOM 1611 C C . TYR A 1 198 ? -8.363 0.478 10.782 1.00 92.12 198 TYR A C 1
ATOM 1613 O O . TYR A 1 198 ? -8.004 -0.272 11.683 1.00 92.12 198 TYR A O 1
ATOM 1621 N N . ALA A 1 199 ? -9.459 1.224 10.861 1.00 92.12 199 ALA A N 1
ATOM 1622 C CA . ALA A 1 199 ? -10.292 1.327 12.051 1.00 92.12 199 ALA A CA 1
ATOM 1623 C C . ALA A 1 199 ? -11.760 1.015 11.736 1.00 92.12 199 ALA A C 1
ATOM 1625 O O . ALA A 1 199 ? -12.335 1.562 10.792 1.00 92.12 199 ALA A O 1
ATOM 1626 N N . VAL A 1 200 ? -12.375 0.154 12.549 1.00 92.25 200 VAL A N 1
ATOM 1627 C CA . VAL A 1 200 ? -13.770 -0.281 12.400 1.00 92.25 200 VAL A CA 1
ATOM 1628 C C . VAL A 1 200 ? -14.477 -0.206 13.757 1.00 92.25 200 VAL A C 1
ATOM 1630 O O . VAL A 1 200 ? -13.966 -0.771 14.726 1.00 92.25 200 VAL A O 1
ATOM 1633 N N . PRO A 1 201 ? -15.629 0.479 13.869 1.00 91.94 201 PRO A N 1
ATOM 1634 C CA . PRO A 1 201 ? -16.383 0.527 15.115 1.00 91.94 201 PRO A CA 1
ATOM 1635 C C . PRO A 1 201 ? -17.163 -0.764 15.358 1.00 91.94 201 PRO A C 1
ATOM 1637 O O . PRO A 1 201 ? -17.528 -1.475 14.422 1.00 91.94 201 PRO A O 1
ATOM 1640 N N . PHE A 1 202 ? -17.490 -1.025 16.616 1.00 90.94 202 PHE A N 1
ATOM 1641 C CA . PHE A 1 202 ? -18.467 -2.037 16.992 1.00 90.94 202 PHE A CA 1
ATOM 1642 C C . PHE A 1 202 ? -19.444 -1.480 18.027 1.00 90.94 202 PHE A C 1
ATOM 1644 O O . PHE A 1 202 ? -19.128 -0.583 18.813 1.00 90.94 202 PHE A O 1
ATOM 1651 N N . PHE A 1 203 ? -20.649 -2.028 17.988 1.00 90.56 203 PHE A N 1
ATOM 1652 C CA . PHE A 1 203 ? -21.811 -1.576 18.726 1.00 90.56 203 PHE A CA 1
ATOM 1653 C C . PHE A 1 203 ? -22.376 -2.726 19.546 1.00 90.56 203 PHE A C 1
ATOM 1655 O O . PHE A 1 203 ? -22.384 -3.890 19.122 1.00 90.56 203 PHE A O 1
ATOM 1662 N N . GLY A 1 204 ? -22.856 -2.365 20.725 1.00 87.19 204 GLY A N 1
ATOM 1663 C CA . GLY A 1 204 ? -23.527 -3.246 21.663 1.00 87.19 204 GLY A CA 1
ATOM 1664 C C . GLY A 1 204 ? -24.880 -2.668 22.026 1.00 87.19 204 GLY A C 1
ATOM 1665 O O . GLY A 1 204 ? -25.174 -1.515 21.727 1.00 87.19 204 GLY A O 1
ATOM 1666 N N . LEU A 1 205 ? -25.709 -3.487 22.653 1.00 84.31 205 LEU A N 1
ATOM 1667 C CA . LEU A 1 205 ? -26.937 -2.997 23.257 1.00 84.31 205 LEU A CA 1
ATOM 1668 C C . LEU A 1 205 ? -26.594 -2.189 24.512 1.00 84.31 205 LEU A C 1
ATOM 1670 O O . LEU A 1 205 ? -25.689 -2.582 25.250 1.00 84.31 205 LEU A O 1
ATOM 1674 N N . ASP A 1 206 ? -27.328 -1.105 24.747 1.00 83.19 206 ASP A N 1
ATOM 1675 C CA . ASP A 1 206 ? -27.269 -0.361 26.008 1.00 83.19 206 ASP A CA 1
ATOM 1676 C C . ASP A 1 206 ? -27.684 -1.258 27.200 1.00 83.19 206 ASP A C 1
ATOM 1678 O O . ASP A 1 206 ? -28.253 -2.343 27.036 1.00 83.19 206 ASP A O 1
ATOM 1682 N N . SER A 1 207 ? -27.418 -0.804 28.423 1.00 82.75 207 SER A N 1
ATOM 1683 C CA . SER A 1 207 ? -27.762 -1.442 29.699 1.00 82.75 207 SER A CA 1
ATOM 1684 C C . SER A 1 207 ? -29.237 -1.851 29.778 1.00 82.75 207 SER A C 1
ATOM 1686 O O . SER A 1 207 ? -29.557 -2.909 30.323 1.00 82.75 207 SER A O 1
ATOM 1688 N N . LEU A 1 208 ? -30.126 -1.041 29.193 1.00 85.50 208 LEU A N 1
ATOM 1689 C CA . LEU A 1 208 ? -31.571 -1.289 29.109 1.00 85.50 208 LEU A CA 1
ATOM 1690 C C . LEU A 1 208 ? -31.973 -2.197 27.932 1.00 85.50 208 LEU A C 1
ATOM 1692 O O . LEU A 1 208 ? -33.112 -2.643 27.853 1.00 85.50 208 LEU A O 1
ATOM 1696 N N . ARG A 1 209 ? -31.029 -2.535 27.046 1.00 80.69 209 ARG A N 1
ATOM 1697 C CA . ARG A 1 209 ? -31.195 -3.361 25.837 1.00 80.69 209 ARG A CA 1
ATOM 1698 C C . ARG A 1 209 ? -32.174 -2.824 24.790 1.00 80.69 209 ARG A C 1
ATOM 1700 O O . ARG A 1 209 ? -32.660 -3.597 23.966 1.00 80.69 209 ARG A O 1
ATOM 1707 N N . GLU A 1 210 ? -32.421 -1.520 24.790 1.00 81.06 210 GLU A N 1
ATOM 1708 C CA . GLU A 1 210 ? -33.377 -0.875 23.880 1.00 81.06 210 GLU A CA 1
ATOM 1709 C C . GLU A 1 210 ? -32.707 -0.314 22.620 1.00 81.06 210 GLU A C 1
ATOM 1711 O O . GLU A 1 210 ? -33.238 -0.468 21.521 1.00 81.06 210 GLU A O 1
ATOM 1716 N N . GLU A 1 211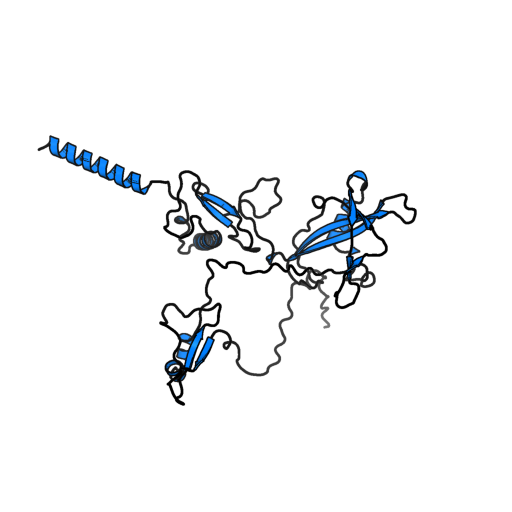 ? -31.509 0.262 22.751 1.00 83.00 211 GLU A N 1
ATOM 1717 C CA . GLU A 1 211 ? -30.804 0.913 21.644 1.00 83.00 211 GLU A CA 1
ATOM 1718 C C . GLU A 1 211 ? -29.386 0.370 21.430 1.00 83.00 211 GLU A C 1
ATOM 1720 O O . GLU A 1 211 ? -28.773 -0.239 22.312 1.00 83.00 211 GLU A O 1
ATOM 1725 N N . LEU A 1 212 ? -28.869 0.580 20.215 1.00 87.19 212 LEU A N 1
ATOM 1726 C CA . LEU A 1 212 ? -27.488 0.269 19.860 1.00 87.19 212 LEU A CA 1
ATOM 1727 C C . LEU A 1 212 ? -26.578 1.438 20.237 1.00 87.19 212 LEU A C 1
ATOM 1729 O O . LEU A 1 212 ? -26.662 2.516 19.651 1.00 87.19 212 LEU A O 1
ATOM 1733 N N . GLU A 1 213 ? -25.649 1.181 21.148 1.00 86.81 213 GLU A N 1
ATOM 1734 C CA . GLU A 1 213 ? -24.644 2.130 21.603 1.00 86.81 213 GLU A CA 1
ATOM 1735 C C . GLU A 1 213 ? -23.273 1.822 20.984 1.00 86.81 213 GLU A C 1
ATOM 1737 O O . GLU A 1 213 ? -22.889 0.666 20.767 1.00 86.81 213 GLU A O 1
ATOM 1742 N N . PHE A 1 214 ? -22.510 2.878 20.701 1.00 88.25 214 PHE A N 1
ATOM 1743 C CA . PHE A 1 214 ? -21.110 2.780 20.307 1.00 88.25 214 PHE A CA 1
ATOM 1744 C C . PHE A 1 214 ? -20.268 2.250 21.475 1.00 88.25 214 PHE A C 1
ATOM 1746 O O . PHE A 1 214 ? -20.073 2.950 22.465 1.00 88.25 214 PHE A O 1
ATOM 1753 N N . GLN A 1 215 ? -19.720 1.042 21.338 1.00 87.88 215 GLN A N 1
ATOM 1754 C CA . GLN A 1 215 ? -18.938 0.402 22.404 1.00 87.88 215 GLN A CA 1
ATOM 1755 C C . GLN A 1 215 ? -17.433 0.622 22.237 1.00 87.88 215 GLN A C 1
ATOM 1757 O O . GLN A 1 215 ? -16.699 0.759 23.213 1.00 87.88 215 GLN A O 1
ATOM 1762 N N . GLY A 1 216 ? -16.945 0.676 20.998 1.00 88.31 216 GLY A N 1
ATOM 1763 C CA . GLY A 1 216 ? -15.524 0.876 20.757 1.00 88.31 216 GLY A CA 1
ATOM 1764 C C . GLY A 1 216 ? -15.118 0.733 19.301 1.00 88.31 216 GLY A C 1
ATOM 1765 O O . GLY A 1 216 ? -15.944 0.705 18.389 1.00 88.31 216 GLY A O 1
ATOM 1766 N N . VAL A 1 217 ? -13.805 0.655 19.089 1.00 90.06 217 VAL A N 1
ATOM 1767 C CA . VAL A 1 217 ? -13.184 0.554 17.766 1.00 90.06 217 VAL A CA 1
ATOM 1768 C C . VAL A 1 217 ? -12.112 -0.521 17.799 1.00 90.06 217 VAL A C 1
ATOM 1770 O O . VAL A 1 217 ? -11.282 -0.549 18.704 1.00 90.06 217 VAL A O 1
ATOM 1773 N N . VAL A 1 218 ? -12.113 -1.376 16.784 1.00 89.44 218 VAL A N 1
ATOM 1774 C CA . VAL A 1 218 ? -11.029 -2.315 16.506 1.00 89.44 218 VAL A CA 1
ATOM 1775 C C . VAL A 1 218 ? -10.148 -1.711 15.427 1.00 89.44 218 VAL A C 1
ATOM 1777 O O . VAL A 1 218 ? -10.651 -1.225 14.410 1.00 89.44 218 VAL A O 1
ATOM 1780 N N . THR A 1 219 ? -8.835 -1.749 15.637 1.00 89.31 219 THR A N 1
ATOM 1781 C CA . THR A 1 219 ? -7.864 -1.266 14.660 1.00 89.31 219 THR A CA 1
ATOM 1782 C C . THR A 1 219 ? -6.903 -2.359 14.214 1.00 89.31 219 THR A C 1
ATOM 1784 O O . THR A 1 219 ? -6.548 -3.257 14.974 1.00 89.31 219 THR A O 1
ATOM 1787 N N . VAL A 1 220 ? -6.475 -2.277 12.957 1.00 88.81 220 VAL A N 1
ATOM 1788 C CA . VAL A 1 220 ? -5.381 -3.072 12.399 1.00 88.81 220 VAL A CA 1
ATOM 1789 C C . VAL A 1 220 ? -4.340 -2.100 11.873 1.00 88.81 220 VAL A C 1
ATOM 1791 O O . VAL A 1 220 ? -4.590 -1.372 10.914 1.00 88.81 220 VAL A O 1
ATOM 1794 N N . THR A 1 221 ? -3.179 -2.078 12.514 1.00 86.25 221 THR A N 1
ATOM 1795 C CA . THR A 1 221 ? -2.048 -1.236 12.121 1.00 86.25 221 THR A CA 1
ATOM 1796 C C . THR A 1 221 ? -1.065 -2.063 11.305 1.00 86.25 221 THR A C 1
ATOM 1798 O O . THR A 1 221 ? -0.618 -3.116 11.758 1.00 86.25 221 THR A O 1
ATOM 1801 N N . VAL A 1 222 ? -0.728 -1.592 10.106 1.00 85.25 222 VAL A N 1
ATOM 1802 C CA . VAL A 1 222 ? 0.203 -2.261 9.191 1.00 85.25 222 VAL A CA 1
ATOM 1803 C C . VAL A 1 222 ? 1.412 -1.356 8.946 1.00 85.25 222 VAL A C 1
ATOM 1805 O O . VAL A 1 222 ? 1.211 -0.185 8.607 1.00 85.25 222 VAL A O 1
ATOM 1808 N N . PRO A 1 223 ? 2.655 -1.851 9.093 1.00 84.69 223 PRO A N 1
ATOM 1809 C CA . PRO A 1 223 ? 3.841 -1.102 8.694 1.00 84.69 223 PRO A CA 1
ATOM 1810 C C . PRO A 1 223 ? 3.803 -0.783 7.199 1.00 84.69 223 PRO A C 1
ATOM 1812 O O . PRO A 1 223 ? 3.594 -1.673 6.374 1.00 84.69 223 PRO A O 1
ATOM 1815 N N . LEU A 1 224 ? 4.045 0.479 6.839 1.00 83.00 224 LEU A N 1
ATOM 1816 C CA . LEU A 1 224 ? 4.121 0.910 5.443 1.00 83.00 224 LEU A CA 1
ATOM 1817 C C . LEU A 1 224 ? 5.111 0.064 4.637 1.00 83.00 224 LEU A C 1
ATOM 1819 O O . LEU A 1 224 ? 4.699 -0.419 3.590 1.00 83.00 224 LEU A O 1
ATOM 1823 N N . PRO A 1 225 ? 6.349 -0.205 5.112 1.00 79.19 225 PRO A N 1
ATOM 1824 C CA . PRO A 1 225 ? 7.323 -1.011 4.373 1.00 79.19 225 PRO A CA 1
ATOM 1825 C C . PRO A 1 225 ? 6.869 -2.439 4.047 1.00 79.19 225 PRO A C 1
ATOM 1827 O O . PRO A 1 225 ? 7.494 -3.102 3.224 1.00 79.19 225 PRO A O 1
ATOM 1830 N N . GLU A 1 226 ? 5.821 -2.953 4.690 1.00 80.50 226 GLU A N 1
ATOM 1831 C CA . GLU A 1 226 ? 5.278 -4.282 4.402 1.00 80.50 226 GLU A CA 1
ATOM 1832 C C . GLU A 1 226 ? 4.185 -4.273 3.328 1.00 80.50 226 GLU A C 1
ATOM 1834 O O . GLU A 1 226 ? 3.871 -5.330 2.774 1.00 80.50 226 GLU A O 1
ATOM 1839 N N . LEU A 1 227 ? 3.619 -3.104 3.024 1.00 81.25 227 LEU A N 1
ATOM 1840 C CA . LEU A 1 227 ? 2.608 -2.926 1.988 1.00 81.25 227 LEU A CA 1
ATOM 1841 C C . LEU A 1 227 ? 3.263 -2.848 0.612 1.00 81.25 227 LEU A C 1
ATOM 1843 O O . LEU A 1 227 ? 4.335 -2.275 0.466 1.00 81.25 227 LEU A O 1
ATOM 1847 N N . ASP A 1 228 ? 2.608 -3.398 -0.407 1.00 83.38 228 ASP A N 1
ATOM 1848 C CA . ASP A 1 228 ? 3.079 -3.279 -1.786 1.00 83.38 228 ASP A CA 1
ATOM 1849 C C . ASP A 1 228 ? 2.650 -1.936 -2.395 1.00 83.38 228 ASP A C 1
ATOM 1851 O O . ASP A 1 228 ? 1.492 -1.524 -2.281 1.00 83.38 228 ASP A O 1
ATOM 1855 N N . LEU A 1 229 ? 3.586 -1.270 -3.072 1.00 85.38 229 LEU A N 1
ATOM 1856 C CA . LEU A 1 229 ? 3.328 -0.050 -3.831 1.00 85.38 229 LEU A CA 1
ATOM 1857 C C . LEU A 1 229 ? 2.758 -0.388 -5.216 1.00 85.38 229 LEU A C 1
ATOM 1859 O O . LEU A 1 229 ? 3.368 -1.147 -5.968 1.00 85.38 229 LEU A O 1
ATOM 1863 N N . ASN A 1 230 ? 1.621 0.202 -5.592 1.00 90.44 230 ASN A N 1
ATOM 1864 C CA . ASN A 1 230 ? 1.058 0.034 -6.934 1.00 90.44 230 ASN A CA 1
ATOM 1865 C C . ASN A 1 230 ? 1.204 1.321 -7.754 1.00 90.44 230 ASN A C 1
ATOM 1867 O O . ASN A 1 230 ? 0.493 2.292 -7.511 1.00 90.44 230 ASN A O 1
ATOM 1871 N N . GLN A 1 231 ? 2.104 1.309 -8.736 1.00 92.81 231 GLN A N 1
ATOM 1872 C CA . GLN A 1 231 ? 2.374 2.463 -9.601 1.00 92.81 231 GLN A CA 1
ATOM 1873 C C . GLN A 1 231 ? 1.586 2.445 -10.917 1.00 92.81 231 GLN A C 1
ATOM 1875 O O . GLN A 1 231 ? 1.529 3.456 -11.618 1.00 92.81 231 GLN A O 1
ATOM 1880 N N . CYS A 1 232 ? 0.964 1.308 -11.243 1.00 95.31 232 CYS A N 1
ATOM 1881 C CA . CYS A 1 232 ? 0.313 1.105 -12.527 1.00 95.31 232 CYS A CA 1
ATOM 1882 C C . CYS A 1 232 ? -0.927 1.996 -12.712 1.00 95.31 232 CYS A C 1
ATOM 1884 O O . CYS A 1 232 ? -1.500 2.492 -11.731 1.00 95.31 232 CYS A O 1
ATOM 1886 N N . PRO A 1 233 ? -1.381 2.180 -13.964 1.00 94.88 233 PRO A N 1
ATOM 1887 C CA . PRO A 1 233 ? -2.567 2.965 -14.253 1.00 94.88 233 PRO A CA 1
ATOM 1888 C C . PRO A 1 233 ? -3.819 2.386 -13.596 1.00 94.88 233 PRO A C 1
ATOM 1890 O O . PRO A 1 233 ? -4.037 1.174 -13.589 1.00 94.88 233 PRO A O 1
ATOM 1893 N N . ALA A 1 234 ? -4.649 3.267 -13.048 1.00 92.25 234 ALA A N 1
ATOM 1894 C CA . ALA A 1 234 ? -5.929 2.918 -12.444 1.00 92.25 234 ALA A CA 1
ATOM 1895 C C . ALA A 1 234 ? -6.922 4.074 -12.597 1.00 92.25 234 ALA A C 1
ATOM 1897 O O . ALA A 1 234 ? -6.523 5.236 -12.732 1.00 92.25 234 ALA A O 1
ATOM 1898 N N . ASP A 1 235 ? -8.215 3.756 -12.519 1.00 90.12 235 ASP A N 1
ATOM 1899 C CA . ASP A 1 235 ? -9.291 4.739 -12.624 1.00 90.12 235 ASP A CA 1
ATOM 1900 C C . ASP A 1 235 ? -9.198 5.824 -11.547 1.00 90.12 235 ASP A C 1
ATOM 1902 O O . ASP A 1 235 ? -8.638 5.637 -10.459 1.00 90.12 235 ASP A O 1
ATOM 1906 N N . ILE A 1 236 ? -9.802 6.982 -11.823 1.00 85.50 236 ILE A N 1
ATOM 1907 C CA . ILE A 1 236 ? -9.833 8.123 -10.896 1.00 85.50 236 ILE A CA 1
ATOM 1908 C C . ILE A 1 236 ? -10.473 7.728 -9.555 1.00 85.50 236 ILE A C 1
ATOM 1910 O O . ILE A 1 236 ? -9.985 8.163 -8.513 1.00 85.50 236 ILE A O 1
ATOM 1914 N N . SER A 1 237 ? -11.473 6.842 -9.578 1.00 85.00 237 SER A N 1
ATOM 1915 C CA . SER A 1 237 ? -12.194 6.328 -8.404 1.00 85.00 237 SER A CA 1
ATOM 1916 C C . SER A 1 237 ? -11.332 5.501 -7.444 1.00 85.00 237 SER A C 1
ATOM 1918 O O . SER A 1 237 ? -11.658 5.402 -6.262 1.00 85.00 237 SER A O 1
ATOM 1920 N N . VAL A 1 238 ? -10.228 4.916 -7.917 1.00 82.62 238 VAL A N 1
ATOM 1921 C CA . VAL A 1 238 ? -9.341 4.105 -7.077 1.00 82.62 238 VAL A CA 1
ATOM 1922 C C . VAL A 1 238 ? -8.455 5.023 -6.238 1.00 82.62 238 VAL A C 1
ATOM 1924 O O . VAL A 1 238 ? -7.630 5.771 -6.773 1.00 82.62 238 VAL A O 1
ATOM 1927 N N . ALA A 1 239 ? -8.601 4.950 -4.914 1.00 78.62 239 ALA A N 1
ATOM 1928 C CA . ALA A 1 239 ? -7.806 5.705 -3.948 1.00 78.62 239 ALA A CA 1
ATOM 1929 C C . ALA A 1 239 ? -6.371 5.153 -3.853 1.00 78.62 239 ALA A C 1
ATOM 1931 O O . ALA A 1 239 ? -6.020 4.411 -2.941 1.00 78.62 239 ALA A O 1
ATOM 1932 N N . ASN A 1 240 ? -5.542 5.511 -4.830 1.00 83.56 240 ASN A N 1
ATOM 1933 C CA . ASN A 1 240 ? -4.124 5.188 -4.884 1.00 83.56 240 ASN A CA 1
ATOM 1934 C C . ASN A 1 240 ? -3.352 6.443 -5.305 1.00 83.56 240 ASN A C 1
ATOM 1936 O O . ASN A 1 240 ? -3.539 6.929 -6.418 1.00 83.56 240 ASN A O 1
ATOM 1940 N N . ALA A 1 241 ? -2.500 6.960 -4.420 1.00 85.50 241 ALA A N 1
ATOM 1941 C CA . ALA A 1 241 ? -1.697 8.157 -4.679 1.00 85.50 241 ALA A CA 1
ATOM 1942 C C . ALA A 1 241 ? -0.568 7.920 -5.696 1.00 85.50 241 ALA A C 1
ATOM 1944 O O . ALA A 1 241 ? -0.051 8.873 -6.266 1.00 85.50 241 ALA A O 1
ATOM 1945 N N . PHE A 1 242 ? -0.197 6.659 -5.928 1.00 88.81 242 PHE A N 1
ATOM 1946 C CA . PHE A 1 242 ? 0.933 6.276 -6.771 1.00 88.81 242 PHE A CA 1
ATOM 1947 C C . PHE A 1 242 ? 0.513 5.798 -8.160 1.00 88.81 242 PHE A C 1
ATOM 1949 O O . PHE A 1 242 ? 1.373 5.513 -8.986 1.00 88.81 242 PHE A O 1
ATOM 1956 N N . LYS A 1 243 ? -0.789 5.709 -8.451 1.00 90.38 243 LYS A N 1
ATOM 1957 C CA . LYS A 1 243 ? -1.266 5.299 -9.778 1.00 90.38 243 LYS A CA 1
ATOM 1958 C C . LYS A 1 243 ? -0.749 6.240 -10.870 1.00 90.38 243 LYS A C 1
ATOM 1960 O O . LYS A 1 243 ? -0.639 7.443 -10.642 1.00 90.38 243 LYS A O 1
ATOM 1965 N N . ASN A 1 244 ? -0.520 5.700 -12.065 1.00 91.75 244 ASN A N 1
ATOM 1966 C CA . ASN A 1 244 ? 0.026 6.429 -13.219 1.00 91.75 244 ASN A CA 1
ATOM 1967 C C . ASN A 1 244 ? 1.443 7.001 -12.988 1.00 91.75 244 ASN A C 1
ATOM 1969 O O . ASN A 1 244 ? 1.778 8.038 -13.559 1.00 91.75 244 ASN A O 1
ATOM 1973 N N . SER A 1 245 ? 2.256 6.367 -12.136 1.00 94.06 245 SER A N 1
ATOM 1974 C CA . SER A 1 245 ? 3.663 6.751 -11.914 1.00 94.06 245 SER A CA 1
ATOM 1975 C C . SER A 1 245 ? 4.662 5.710 -12.423 1.00 94.06 245 SER A C 1
ATOM 1977 O O . SER A 1 245 ? 5.853 5.802 -12.128 1.00 94.06 245 SER A O 1
ATOM 1979 N N . ASP A 1 246 ? 4.187 4.706 -13.161 1.00 95.12 246 ASP A N 1
ATOM 1980 C CA . ASP A 1 246 ? 5.046 3.733 -13.818 1.00 95.12 246 ASP A CA 1
ATOM 1981 C C . ASP A 1 246 ? 5.840 4.358 -14.974 1.00 95.12 246 ASP A C 1
ATOM 1983 O O . ASP A 1 246 ? 5.438 5.353 -15.575 1.00 95.12 246 ASP A O 1
ATOM 1987 N N . GLN A 1 247 ? 6.975 3.743 -15.291 1.00 95.19 247 GLN A N 1
ATOM 1988 C CA . GLN A 1 247 ? 7.880 4.172 -16.358 1.00 95.19 247 GLN A CA 1
ATOM 1989 C C . GLN A 1 247 ? 7.768 3.289 -17.607 1.00 95.19 247 GLN A C 1
ATOM 1991 O O . GLN A 1 247 ? 8.650 3.327 -18.469 1.00 95.19 247 GLN A O 1
ATOM 1996 N N . CYS A 1 248 ? 6.726 2.454 -17.717 1.00 96.50 248 CYS A N 1
ATOM 1997 C CA . CYS A 1 248 ? 6.547 1.598 -18.886 1.00 96.50 248 CYS A CA 1
ATOM 1998 C C . CYS A 1 248 ? 6.371 2.444 -20.152 1.00 96.50 248 CYS A C 1
ATOM 2000 O O . CYS A 1 248 ? 5.705 3.479 -20.140 1.00 96.50 248 CYS A O 1
ATOM 2002 N N . ASP A 1 249 ? 6.915 1.986 -21.285 1.00 96.25 249 ASP A N 1
ATOM 2003 C CA . ASP A 1 249 ? 6.697 2.680 -22.553 1.00 96.25 249 ASP A CA 1
ATOM 2004 C C . ASP A 1 249 ? 5.209 2.585 -22.944 1.00 96.25 249 ASP A C 1
ATOM 2006 O O . ASP A 1 249 ? 4.724 1.481 -23.234 1.00 96.25 249 ASP A O 1
ATOM 2010 N N . PRO A 1 250 ? 4.475 3.713 -23.013 1.00 94.44 250 PRO A N 1
ATOM 2011 C CA . PRO A 1 250 ? 3.024 3.702 -23.166 1.00 94.44 250 PRO A CA 1
ATOM 2012 C C . PRO A 1 250 ? 2.585 3.271 -24.566 1.00 94.44 250 PRO A C 1
ATOM 2014 O O . PRO A 1 250 ? 1.413 2.957 -24.779 1.00 94.44 250 PRO A O 1
ATOM 2017 N N . ARG A 1 251 ? 3.491 3.254 -25.551 1.00 94.56 251 ARG A N 1
ATOM 2018 C CA . ARG A 1 251 ? 3.182 2.834 -26.923 1.00 94.56 251 ARG A CA 1
ATOM 2019 C C . ARG A 1 251 ? 3.282 1.323 -27.086 1.00 94.56 251 ARG A C 1
ATOM 2021 O O . ARG A 1 251 ? 2.418 0.734 -27.725 1.00 94.56 251 ARG A O 1
ATOM 2028 N N . SER A 1 252 ? 4.301 0.709 -26.496 1.00 95.94 252 SER A N 1
ATOM 2029 C CA . SER A 1 252 ? 4.671 -0.687 -26.738 1.00 95.94 252 SER A CA 1
ATOM 2030 C C . SER A 1 252 ? 4.363 -1.639 -25.580 1.00 95.94 252 SER A C 1
ATOM 2032 O O . SER A 1 252 ? 4.309 -2.847 -25.802 1.00 95.94 252 SER A O 1
ATOM 2034 N N . SER A 1 253 ? 4.121 -1.132 -24.367 1.00 96.88 253 SER A N 1
ATOM 2035 C CA . SER A 1 253 ? 3.934 -1.953 -23.162 1.00 96.88 253 SER A CA 1
ATOM 2036 C C . SER A 1 253 ? 2.821 -1.443 -22.239 1.00 96.88 253 SER A C 1
ATOM 2038 O O . SER A 1 253 ? 2.358 -0.309 -22.378 1.00 96.88 253 SER A O 1
ATOM 2040 N N . TYR A 1 254 ? 2.347 -2.296 -21.329 1.00 96.56 254 TYR A N 1
ATOM 2041 C CA . TYR A 1 254 ? 1.413 -1.957 -20.252 1.00 96.56 254 TYR A CA 1
ATOM 2042 C C . TYR A 1 254 ? 1.949 -2.430 -18.892 1.00 96.56 254 TYR A C 1
ATOM 2044 O O . TYR A 1 254 ? 2.662 -3.430 -18.802 1.00 96.56 254 TYR A O 1
ATOM 2052 N N . CYS A 1 255 ? 1.611 -1.689 -17.836 1.00 96.62 255 CYS A N 1
ATOM 2053 C CA . CYS A 1 255 ? 2.069 -1.950 -16.474 1.00 96.62 255 CYS A CA 1
ATOM 2054 C C . CYS A 1 255 ? 1.211 -3.016 -15.783 1.00 96.62 255 CYS A C 1
ATOM 2056 O O . CYS A 1 255 ? -0.019 -2.953 -15.822 1.00 96.62 255 CYS A O 1
ATOM 2058 N N . VAL A 1 256 ? 1.863 -3.958 -15.098 1.00 94.88 256 VAL A N 1
ATOM 2059 C CA . VAL A 1 256 ? 1.218 -4.956 -14.235 1.00 94.88 256 VAL A CA 1
ATOM 2060 C C . VAL A 1 256 ? 1.903 -4.968 -12.863 1.00 94.88 256 VAL A C 1
ATOM 2062 O O . VAL A 1 256 ? 3.120 -5.169 -12.804 1.00 94.88 256 VAL A O 1
ATOM 2065 N N . PRO A 1 257 ? 1.169 -4.791 -11.748 1.00 91.06 257 PRO A N 1
ATOM 2066 C CA . PRO A 1 257 ? 1.768 -4.766 -10.417 1.00 91.06 257 PRO A CA 1
ATOM 2067 C C . PRO A 1 257 ? 2.282 -6.153 -10.002 1.00 91.06 257 PRO A C 1
ATOM 2069 O O . PRO A 1 257 ? 1.656 -7.177 -10.281 1.00 91.06 257 PRO A O 1
ATOM 2072 N N . ILE A 1 258 ? 3.416 -6.190 -9.299 1.00 87.56 258 ILE A N 1
ATOM 2073 C CA . ILE A 1 258 ? 3.999 -7.403 -8.720 1.00 87.56 258 ILE A CA 1
ATOM 2074 C C . ILE A 1 258 ? 3.855 -7.341 -7.202 1.00 87.56 258 ILE A C 1
ATOM 2076 O O . ILE A 1 258 ? 4.473 -6.516 -6.532 1.00 87.56 258 ILE A O 1
ATOM 2080 N N . LEU A 1 259 ? 3.082 -8.277 -6.656 1.00 83.00 259 LEU A N 1
ATOM 2081 C CA . LEU A 1 259 ? 2.913 -8.422 -5.213 1.00 83.00 259 LEU A CA 1
ATOM 2082 C C . LEU A 1 259 ? 4.185 -8.965 -4.550 1.00 83.00 259 LEU A C 1
ATOM 2084 O O . LEU A 1 259 ? 4.917 -9.786 -5.108 1.00 83.00 259 LEU A O 1
ATOM 2088 N N . GLY A 1 260 ? 4.424 -8.551 -3.312 1.00 79.50 260 GLY A N 1
ATOM 2089 C CA . GLY A 1 260 ? 5.591 -8.934 -2.536 1.00 79.50 260 GLY A CA 1
ATOM 2090 C C . GLY A 1 260 ? 6.863 -8.155 -2.876 1.00 79.50 260 GLY A C 1
ATOM 2091 O O . GLY A 1 260 ? 7.964 -8.655 -2.614 1.00 79.50 260 GLY A O 1
ATOM 2092 N N . ARG A 1 261 ? 6.742 -6.945 -3.417 1.00 75.75 261 ARG A N 1
ATOM 2093 C CA . ARG A 1 261 ? 7.870 -6.025 -3.612 1.00 75.75 261 ARG A CA 1
ATOM 2094 C C . ARG A 1 261 ? 7.976 -4.949 -2.545 1.00 75.75 261 ARG A C 1
ATOM 2096 O O . ARG A 1 261 ? 8.935 -4.194 -2.596 1.00 75.75 261 ARG A O 1
ATOM 2103 N N . ARG A 1 262 ? 7.104 -4.983 -1.528 1.00 81.06 262 ARG A N 1
ATOM 2104 C CA . ARG A 1 262 ? 7.106 -4.027 -0.415 1.00 81.06 262 ARG A CA 1
ATOM 2105 C C . ARG A 1 262 ? 6.856 -2.605 -0.918 1.00 81.06 262 ARG A C 1
ATOM 2107 O O . ARG A 1 262 ? 6.450 -2.389 -2.063 1.00 81.06 262 ARG A O 1
ATOM 2114 N N . PHE A 1 263 ? 7.064 -1.640 -0.034 1.00 81.62 263 PHE A N 1
ATOM 2115 C CA . PHE A 1 263 ? 6.829 -0.232 -0.305 1.00 81.62 263 PHE A CA 1
ATOM 2116 C C . PHE A 1 263 ? 8.043 0.385 -0.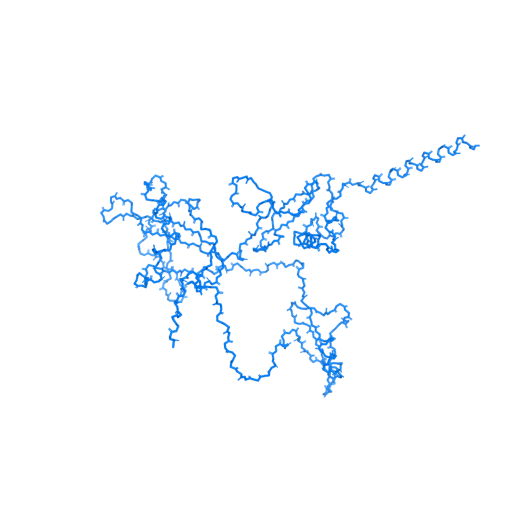998 1.00 81.62 263 PHE A C 1
ATOM 2118 O O . PHE A 1 263 ? 8.712 1.268 -0.466 1.00 81.62 263 PHE A O 1
ATOM 2125 N N . GLU A 1 264 ? 8.362 -0.152 -2.171 1.00 82.50 264 GLU A N 1
ATOM 2126 C CA . GLU A 1 264 ? 9.491 0.251 -3.003 1.00 82.50 264 GLU A CA 1
ATOM 2127 C C . GLU A 1 264 ? 8.988 0.590 -4.411 1.00 82.50 264 GLU A C 1
ATOM 2129 O O . GLU A 1 264 ? 8.058 -0.037 -4.927 1.00 82.50 264 GLU A O 1
ATOM 2134 N N . ILE A 1 265 ? 9.611 1.591 -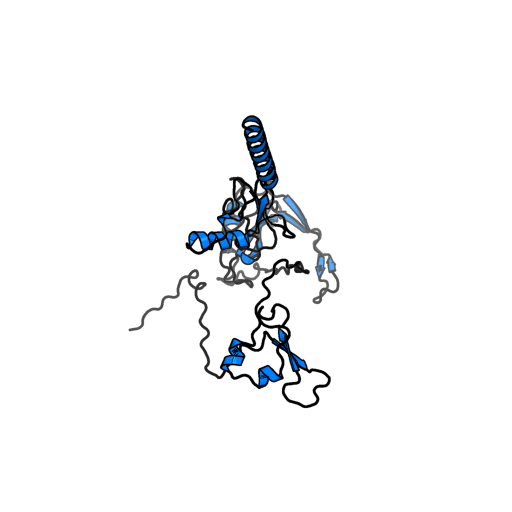5.035 1.00 84.31 265 ILE A N 1
ATOM 2135 C CA . ILE A 1 265 ? 9.368 1.919 -6.444 1.00 84.31 265 ILE A CA 1
ATOM 2136 C C . ILE A 1 265 ? 9.848 0.778 -7.350 1.00 84.31 265 ILE A C 1
ATOM 2138 O O . ILE A 1 265 ? 10.756 0.020 -7.008 1.00 84.31 265 ILE A O 1
ATOM 2142 N N . GLY A 1 266 ? 9.231 0.638 -8.519 1.00 86.69 266 GLY A N 1
ATOM 2143 C CA . GLY A 1 266 ? 9.499 -0.476 -9.425 1.00 86.69 266 GLY A CA 1
ATOM 2144 C C . GLY A 1 266 ? 8.771 -1.757 -9.012 1.00 86.69 266 GLY A C 1
ATOM 2145 O O . GLY A 1 266 ? 9.151 -2.859 -9.418 1.00 86.69 266 GLY A O 1
ATOM 2146 N N . GLY A 1 267 ? 7.704 -1.633 -8.217 1.00 87.38 267 GLY A N 1
ATOM 2147 C CA . GLY A 1 267 ? 6.815 -2.713 -7.776 1.00 87.38 267 GLY A CA 1
ATOM 2148 C C . GLY A 1 267 ? 5.966 -3.352 -8.886 1.00 87.38 267 GLY A C 1
ATOM 2149 O O . GLY A 1 267 ? 4.904 -3.897 -8.610 1.00 87.38 267 GLY A O 1
ATOM 2150 N N . TYR A 1 268 ? 6.385 -3.270 -10.148 1.00 92.19 268 TYR A N 1
ATOM 2151 C CA . TYR A 1 268 ? 5.614 -3.665 -11.326 1.00 92.19 268 TYR A CA 1
ATOM 2152 C C . TYR A 1 268 ? 6.503 -4.304 -12.398 1.00 92.19 268 TYR A C 1
ATOM 2154 O O . TYR A 1 268 ? 7.731 -4.309 -12.302 1.00 92.19 268 TYR A O 1
ATOM 2162 N N . LYS A 1 269 ? 5.869 -4.857 -13.428 1.00 93.94 269 LYS A N 1
ATOM 2163 C CA . LYS A 1 269 ? 6.498 -5.263 -14.687 1.00 93.94 269 LYS A CA 1
ATOM 2164 C C . LYS A 1 269 ? 5.807 -4.591 -15.862 1.00 93.94 269 LYS A C 1
ATOM 2166 O O . LYS A 1 269 ? 4.602 -4.354 -15.812 1.00 93.94 269 LYS A O 1
ATOM 2171 N N . CYS A 1 270 ? 6.566 -4.349 -16.922 1.00 95.56 270 CYS A N 1
ATOM 2172 C CA . CYS A 1 270 ? 6.037 -3.881 -18.196 1.00 95.56 270 CYS A CA 1
ATOM 2173 C C . CYS A 1 270 ? 5.917 -5.058 -19.158 1.00 95.56 270 CYS A C 1
ATOM 2175 O O . CYS A 1 270 ? 6.927 -5.597 -19.620 1.00 95.56 270 CYS A O 1
ATOM 2177 N N . GLU A 1 271 ? 4.683 -5.455 -19.446 1.00 95.56 271 GLU A N 1
ATOM 2178 C CA . GLU A 1 271 ? 4.366 -6.501 -20.416 1.00 95.56 271 GLU A CA 1
ATOM 2179 C C . GLU A 1 271 ? 4.111 -5.881 -21.791 1.00 95.56 271 GLU A C 1
ATOM 2181 O O . GLU A 1 271 ? 3.538 -4.796 -21.907 1.00 95.56 271 GLU A O 1
ATOM 2186 N N . CYS A 1 272 ? 4.556 -6.551 -22.853 1.00 96.19 272 CYS A N 1
ATOM 2187 C CA . CYS A 1 272 ? 4.395 -6.037 -24.209 1.00 96.19 272 CYS A CA 1
ATOM 2188 C C . CYS A 1 272 ? 2.932 -6.083 -24.659 1.00 96.19 272 CYS A C 1
ATOM 2190 O O . CYS A 1 272 ? 2.228 -7.073 -24.459 1.00 96.19 272 CYS A O 1
ATOM 2192 N N . LYS A 1 273 ? 2.483 -5.011 -25.316 1.00 96.19 273 LYS A N 1
ATOM 2193 C CA . LYS A 1 273 ? 1.160 -4.945 -25.943 1.00 96.19 273 LYS A CA 1
ATOM 2194 C C . LYS A 1 273 ? 1.068 -5.908 -27.136 1.00 96.19 273 LYS A C 1
ATOM 2196 O O . LYS A 1 273 ? 2.091 -6.221 -27.748 1.00 96.19 273 LYS A O 1
ATOM 2201 N N . PRO A 1 274 ? -0.145 -6.324 -27.544 1.00 94.38 274 PRO A N 1
ATOM 2202 C CA . PRO A 1 274 ? -0.334 -7.095 -28.770 1.00 94.38 274 PRO A CA 1
ATOM 2203 C C . PRO A 1 274 ? 0.323 -6.417 -29.984 1.00 94.38 274 PRO A C 1
ATOM 2205 O O . PRO A 1 274 ? 0.192 -5.209 -30.174 1.00 94.38 274 PRO A O 1
ATOM 2208 N N . GLY A 1 275 ? 1.047 -7.192 -30.797 1.00 91.44 275 GLY A N 1
ATOM 2209 C CA . GLY A 1 275 ? 1.834 -6.675 -31.928 1.00 91.44 275 GLY A CA 1
ATOM 2210 C C . GLY A 1 275 ? 3.247 -6.201 -31.564 1.00 91.44 275 GLY A C 1
ATOM 2211 O O . GLY A 1 275 ? 4.031 -5.888 -32.465 1.00 91.44 275 GLY A O 1
ATOM 2212 N N . TYR A 1 276 ? 3.598 -6.214 -30.277 1.00 95.56 276 TYR A N 1
ATOM 2213 C CA . TYR A 1 276 ? 4.951 -6.003 -29.779 1.00 95.56 276 TYR A CA 1
ATOM 2214 C C . TYR A 1 276 ? 5.503 -7.272 -29.117 1.00 95.56 276 TYR A C 1
ATOM 2216 O O . TYR A 1 276 ? 4.762 -8.065 -28.543 1.00 95.56 276 TYR A O 1
ATOM 2224 N N . GLU A 1 277 ? 6.818 -7.452 -29.185 1.00 92.88 277 GLU A N 1
ATOM 2225 C CA . GLU A 1 277 ? 7.551 -8.546 -28.554 1.00 92.88 277 GLU A CA 1
ATOM 2226 C C . GLU A 1 277 ? 8.697 -8.021 -27.691 1.00 92.88 277 GLU A C 1
ATOM 2228 O O . GLU A 1 277 ? 9.277 -6.953 -27.939 1.00 92.88 277 GLU A O 1
ATOM 2233 N N . TYR A 1 278 ? 9.030 -8.810 -26.673 1.00 92.75 278 TYR A N 1
ATOM 2234 C CA . TYR A 1 278 ? 10.202 -8.584 -25.851 1.00 92.75 278 TYR A CA 1
ATOM 2235 C C . TYR A 1 278 ? 11.468 -8.814 -26.701 1.00 92.75 278 TYR A C 1
ATOM 2237 O O . TYR A 1 278 ? 11.587 -9.856 -27.347 1.00 92.75 278 TYR A O 1
ATOM 2245 N N . PRO A 1 279 ? 12.395 -7.840 -26.782 1.00 88.94 279 PRO A N 1
ATOM 2246 C CA . PRO A 1 279 ? 13.466 -7.870 -27.776 1.00 88.94 279 PRO A CA 1
ATOM 2247 C C . PRO A 1 279 ? 14.645 -8.789 -27.418 1.00 88.94 279 PRO A C 1
ATOM 2249 O O . PRO A 1 279 ? 15.439 -9.097 -28.314 1.00 88.94 279 PRO A O 1
ATOM 2252 N N . TYR A 1 280 ? 14.780 -9.196 -26.152 1.00 86.94 280 TYR A N 1
ATOM 2253 C CA . TYR A 1 280 ? 15.921 -9.961 -25.638 1.00 86.94 280 TYR A CA 1
ATOM 2254 C C . TYR A 1 280 ? 15.571 -11.441 -25.436 1.00 86.94 280 TYR A C 1
ATOM 2256 O O . TYR A 1 280 ? 14.409 -11.797 -25.267 1.00 86.94 280 TYR A O 1
ATOM 2264 N N . ASN A 1 281 ? 16.580 -12.314 -25.476 1.00 83.19 281 ASN A N 1
ATOM 2265 C CA . ASN A 1 281 ? 16.405 -13.756 -25.290 1.00 83.19 281 ASN A CA 1
ATOM 2266 C C . ASN A 1 281 ? 16.651 -14.144 -23.824 1.00 83.19 281 ASN A C 1
ATOM 2268 O O . ASN A 1 281 ? 17.579 -14.893 -23.518 1.00 83.19 281 ASN A O 1
ATOM 2272 N N . ASP A 1 282 ? 15.850 -13.567 -22.932 1.00 82.31 282 ASP A N 1
ATOM 2273 C CA . ASP A 1 282 ? 15.920 -13.822 -21.496 1.00 82.31 282 ASP A CA 1
ATOM 2274 C C . ASP A 1 282 ? 14.854 -14.852 -21.079 1.00 82.31 282 ASP A C 1
ATOM 2276 O O . ASP A 1 282 ? 13.861 -15.045 -21.783 1.00 82.31 282 ASP A O 1
ATOM 2280 N N . PRO A 1 283 ? 14.991 -15.501 -19.907 1.00 82.00 283 PRO A N 1
ATOM 2281 C CA . PRO A 1 283 ? 13.966 -16.409 -19.378 1.00 82.00 283 PRO A CA 1
ATOM 2282 C C . PRO A 1 283 ? 12.616 -15.733 -19.086 1.00 82.00 283 PRO A C 1
ATOM 2284 O O . PRO A 1 283 ? 11.630 -16.410 -18.801 1.00 82.00 283 PRO A O 1
ATOM 2287 N N . VAL A 1 284 ? 12.584 -14.399 -19.096 1.00 82.56 284 VAL A N 1
ATOM 2288 C CA . VAL A 1 284 ? 11.404 -13.568 -18.858 1.00 82.56 284 VAL A CA 1
ATOM 2289 C C . VAL A 1 284 ? 11.069 -12.766 -20.112 1.00 82.56 284 VAL A C 1
ATOM 2291 O O . VAL A 1 284 ? 11.946 -12.413 -20.892 1.00 82.56 284 VAL A O 1
ATOM 2294 N N . ASN A 1 285 ? 9.790 -12.450 -20.289 1.00 84.50 285 ASN A N 1
ATOM 2295 C CA . ASN A 1 285 ? 9.252 -11.740 -21.454 1.00 84.50 285 ASN A CA 1
ATOM 2296 C C . ASN A 1 285 ? 8.696 -10.348 -21.104 1.00 84.50 285 ASN A C 1
ATOM 2298 O O . ASN A 1 285 ? 7.805 -9.836 -21.784 1.00 84.50 285 ASN A O 1
ATOM 2302 N N . TYR A 1 286 ? 9.185 -9.751 -20.021 1.00 90.12 286 TYR A N 1
ATOM 2303 C CA . TYR A 1 286 ? 8.745 -8.454 -19.521 1.00 90.12 286 TYR A CA 1
ATOM 2304 C C . TYR A 1 286 ? 9.941 -7.657 -19.009 1.00 90.12 286 TYR A C 1
ATOM 2306 O O . TYR A 1 286 ? 10.976 -8.223 -18.650 1.00 90.12 286 TYR A O 1
ATOM 2314 N N . PHE A 1 287 ? 9.785 -6.339 -18.922 1.00 89.31 287 PHE A N 1
ATOM 2315 C CA . PHE A 1 287 ? 10.779 -5.505 -18.259 1.00 89.31 287 PHE A CA 1
ATOM 2316 C C . PHE A 1 287 ? 10.465 -5.344 -16.775 1.00 89.31 287 PHE A C 1
ATOM 2318 O O . PHE A 1 287 ? 9.327 -5.062 -16.397 1.00 89.31 287 PHE A O 1
ATOM 2325 N N . ASP A 1 288 ? 11.476 -5.536 -15.934 1.00 91.38 288 ASP A N 1
ATOM 2326 C CA . ASP A 1 288 ? 11.352 -5.372 -14.491 1.00 91.38 288 ASP A CA 1
ATOM 2327 C C . ASP A 1 288 ? 11.286 -3.885 -14.115 1.00 91.38 288 ASP A C 1
ATOM 2329 O O . ASP A 1 288 ? 12.185 -3.117 -14.465 1.00 91.38 288 ASP A O 1
ATOM 2333 N N . GLY A 1 289 ? 10.248 -3.492 -13.373 1.00 87.44 289 GLY A N 1
ATOM 2334 C CA . GLY A 1 289 ? 10.050 -2.118 -12.927 1.00 87.44 289 GLY A CA 1
ATOM 2335 C C . GLY A 1 289 ? 11.237 -1.557 -12.146 1.00 87.44 289 GLY A C 1
ATOM 2336 O O . GLY A 1 289 ? 11.600 -0.414 -12.369 1.00 87.44 289 GLY A O 1
ATOM 2337 N N . GLN A 1 290 ? 11.922 -2.342 -11.305 1.00 86.69 290 GLN A N 1
ATOM 2338 C CA . GLN A 1 290 ? 13.084 -1.837 -10.553 1.00 86.69 290 GLN A CA 1
ATOM 2339 C C . GLN A 1 290 ? 14.241 -1.436 -11.478 1.00 86.69 290 GLN A C 1
ATOM 2341 O O . GLN A 1 290 ? 14.931 -0.448 -11.227 1.00 86.69 290 GLN A O 1
ATOM 2346 N N . ILE A 1 291 ? 14.444 -2.187 -12.565 1.00 87.81 291 ILE A N 1
ATOM 2347 C CA . ILE A 1 291 ? 15.464 -1.868 -13.571 1.00 87.81 291 ILE A CA 1
ATOM 2348 C C . ILE A 1 291 ? 15.049 -0.613 -14.341 1.00 87.81 291 ILE A C 1
ATOM 2350 O O . ILE A 1 291 ? 15.880 0.269 -14.547 1.00 87.81 291 ILE A O 1
ATOM 2354 N N . LEU A 1 292 ? 13.773 -0.510 -14.726 1.00 88.31 292 LEU A N 1
ATOM 2355 C CA . LEU A 1 292 ? 13.242 0.673 -15.405 1.00 88.31 292 LEU A CA 1
ATOM 2356 C C . LEU A 1 292 ? 13.408 1.939 -14.575 1.00 88.31 292 LEU A C 1
ATOM 2358 O O . LEU A 1 292 ? 13.953 2.909 -15.087 1.00 88.31 292 LEU A O 1
ATOM 2362 N N . GLU A 1 293 ? 12.983 1.919 -13.312 1.00 90.19 293 GLU A N 1
ATOM 2363 C CA . GLU A 1 293 ? 13.099 3.066 -12.407 1.00 90.19 293 GLU A CA 1
ATOM 2364 C C . GLU A 1 293 ? 14.563 3.479 -12.222 1.00 90.19 293 GLU A C 1
ATOM 2366 O O . GLU A 1 293 ? 14.889 4.660 -12.297 1.00 90.19 293 GLU A O 1
ATOM 2371 N N . SER A 1 294 ? 15.475 2.512 -12.054 1.00 88.69 294 SER A N 1
ATOM 2372 C CA . SER A 1 294 ? 16.905 2.809 -11.911 1.00 88.69 294 SER A CA 1
ATOM 2373 C C . SER A 1 294 ? 17.509 3.420 -13.181 1.00 88.69 294 SER A C 1
ATOM 2375 O O . SER A 1 294 ? 18.316 4.348 -13.108 1.00 88.69 294 SER A O 1
ATOM 2377 N N . GLU A 1 295 ? 17.142 2.919 -14.363 1.00 86.56 295 GLU A N 1
ATOM 2378 C CA . GLU A 1 295 ? 17.615 3.478 -15.633 1.00 86.56 295 GLU A CA 1
ATOM 2379 C C . GLU A 1 295 ? 16.958 4.830 -15.951 1.00 86.56 295 GLU A C 1
ATOM 2381 O O . GLU A 1 295 ? 17.623 5.713 -16.498 1.00 86.56 295 GLU A O 1
ATOM 2386 N N . TRP A 1 296 ? 15.698 5.028 -15.558 1.00 91.62 296 TRP A N 1
ATOM 2387 C CA . TRP A 1 296 ? 15.000 6.311 -15.625 1.00 91.62 296 TRP A CA 1
ATOM 2388 C C . TRP A 1 296 ? 15.677 7.355 -14.738 1.00 91.62 296 TRP A C 1
ATOM 2390 O O . TRP A 1 296 ? 15.999 8.444 -15.207 1.00 91.62 296 TRP A O 1
ATOM 2400 N N . GLU A 1 297 ? 15.984 7.010 -13.487 1.00 91.12 297 GLU A N 1
ATOM 2401 C CA . GLU A 1 297 ? 16.699 7.887 -12.558 1.00 91.12 297 GLU A CA 1
ATOM 2402 C C . GLU A 1 297 ? 18.053 8.318 -13.140 1.00 91.12 297 GLU A C 1
ATOM 2404 O O . GLU A 1 297 ? 18.386 9.505 -13.143 1.00 91.12 297 GLU A O 1
ATOM 2409 N N . LYS A 1 298 ? 18.820 7.381 -13.716 1.00 90.50 298 LYS A N 1
ATOM 2410 C CA . LYS A 1 298 ? 20.075 7.710 -14.415 1.00 90.50 298 LYS A CA 1
ATOM 2411 C C . LYS A 1 298 ? 19.845 8.687 -15.563 1.00 90.50 298 LYS A C 1
ATOM 2413 O O . LYS A 1 298 ? 20.619 9.632 -15.695 1.00 90.50 298 LYS A O 1
ATOM 2418 N N . MET A 1 299 ? 18.806 8.468 -16.370 1.00 92.75 299 MET A N 1
ATOM 2419 C CA . MET A 1 299 ? 18.459 9.347 -17.486 1.00 92.75 299 MET A CA 1
ATOM 2420 C C . MET A 1 299 ? 18.134 10.766 -17.001 1.00 92.75 299 MET A C 1
ATOM 2422 O O . MET A 1 299 ? 18.670 11.729 -17.544 1.00 92.75 299 MET A O 1
ATOM 2426 N N . VAL A 1 300 ? 17.317 10.896 -15.952 1.00 92.19 300 VAL A N 1
ATOM 2427 C CA . VAL A 1 300 ? 16.942 12.186 -15.346 1.00 92.19 300 VAL A CA 1
ATOM 2428 C C . VAL A 1 300 ? 18.162 12.907 -14.766 1.00 92.19 300 VAL A C 1
ATOM 2430 O O . VAL A 1 300 ? 18.296 14.118 -14.919 1.00 92.19 300 VAL A O 1
ATOM 2433 N N . LEU A 1 301 ? 19.092 12.168 -14.157 1.00 93.38 301 LEU A N 1
ATOM 2434 C CA . LEU A 1 301 ? 20.346 12.705 -13.617 1.00 93.38 301 LEU A CA 1
ATOM 2435 C C . LEU A 1 301 ? 21.416 12.992 -14.691 1.00 93.38 301 LEU A C 1
ATOM 2437 O O . LEU A 1 301 ? 22.543 13.343 -14.341 1.00 93.38 301 LEU A O 1
ATOM 2441 N N . GLY A 1 302 ? 21.114 12.806 -15.982 1.00 90.50 302 GLY A N 1
ATOM 2442 C CA . GLY A 1 302 ? 22.064 13.020 -17.081 1.00 90.50 302 GLY A CA 1
ATOM 2443 C C . GLY A 1 302 ? 23.215 12.006 -17.128 1.00 90.50 302 GLY A C 1
ATOM 2444 O O . GLY A 1 302 ? 24.250 12.262 -17.742 1.00 90.50 302 GLY A O 1
ATOM 2445 N N . ARG A 1 303 ? 23.067 10.854 -16.466 1.00 93.25 303 ARG A N 1
ATOM 2446 C CA . ARG A 1 303 ? 24.034 9.749 -16.496 1.00 93.25 303 ARG A CA 1
ATOM 2447 C C . ARG A 1 303 ? 23.760 8.839 -17.693 1.00 93.25 303 ARG A C 1
ATOM 2449 O O . ARG A 1 303 ? 22.655 8.800 -18.234 1.00 93.25 303 ARG A O 1
ATOM 2456 N N . LEU A 1 304 ? 24.766 8.050 -18.078 1.00 89.81 304 LEU A N 1
ATOM 2457 C CA . LEU A 1 304 ? 24.596 7.000 -19.083 1.00 89.81 304 LEU A CA 1
ATOM 2458 C C . LEU A 1 304 ? 23.493 6.035 -18.628 1.00 89.81 304 LEU A C 1
ATOM 2460 O O . LEU A 1 304 ? 23.618 5.390 -17.585 1.00 89.81 304 LEU A O 1
ATOM 2464 N N . SER A 1 305 ? 22.425 5.954 -19.419 1.00 91.38 305 SER A N 1
ATOM 2465 C CA . SER A 1 305 ? 21.262 5.116 -19.146 1.00 91.38 305 SER A CA 1
ATOM 2466 C C . SER A 1 305 ? 20.896 4.287 -20.368 1.00 91.38 305 SER A C 1
ATOM 2468 O O . SER A 1 305 ? 21.072 4.699 -21.516 1.00 91.38 305 SER A O 1
ATOM 2470 N N . LYS A 1 306 ? 20.365 3.096 -20.109 1.00 90.19 306 LYS A N 1
ATOM 2471 C CA . LYS A 1 306 ? 19.795 2.201 -21.119 1.00 90.19 306 LYS A CA 1
ATOM 2472 C C . LYS A 1 306 ? 18.279 2.355 -21.226 1.00 90.19 306 LYS A C 1
ATOM 2474 O O . LYS A 1 306 ? 17.646 1.557 -21.909 1.00 90.19 306 LYS A O 1
ATOM 2479 N N . PHE A 1 307 ? 17.700 3.373 -20.585 1.00 91.94 307 PHE A N 1
ATOM 2480 C CA . PHE A 1 307 ? 16.253 3.555 -20.477 1.00 91.94 307 PHE A CA 1
ATOM 2481 C C . PHE A 1 307 ? 15.544 3.526 -21.841 1.00 91.94 307 PHE A C 1
ATOM 2483 O O . PHE A 1 307 ? 14.552 2.830 -22.018 1.00 91.94 307 PHE A O 1
ATOM 2490 N N . SER A 1 308 ? 16.114 4.181 -22.856 1.00 91.31 308 SER A N 1
ATOM 2491 C CA . SER A 1 308 ? 15.553 4.225 -24.215 1.00 91.31 308 SER A CA 1
ATOM 2492 C C . SER A 1 308 ? 15.457 2.861 -24.921 1.00 91.31 308 SER A C 1
ATOM 2494 O O . SER A 1 308 ? 14.690 2.723 -25.882 1.00 91.31 308 SER A O 1
ATOM 2496 N N . ALA A 1 309 ? 16.222 1.865 -24.461 1.00 89.69 309 ALA A N 1
ATOM 2497 C CA . ALA A 1 309 ? 16.210 0.493 -24.961 1.00 89.69 309 ALA A CA 1
ATOM 2498 C C . ALA A 1 309 ? 15.231 -0.420 -24.198 1.00 89.69 309 ALA A C 1
ATOM 2500 O O . ALA A 1 309 ? 14.916 -1.505 -24.682 1.00 89.69 309 ALA A O 1
ATOM 2501 N N . LEU A 1 310 ? 14.708 0.016 -23.046 1.00 92.19 310 LEU A N 1
ATOM 2502 C CA . LEU A 1 310 ? 13.766 -0.739 -22.213 1.00 92.19 310 LEU A CA 1
ATOM 2503 C C . LEU A 1 310 ? 12.320 -0.600 -22.715 1.00 92.19 310 LEU A C 1
ATOM 2505 O O . LEU A 1 310 ? 11.422 -0.175 -21.994 1.00 92.19 310 LEU A O 1
ATOM 2509 N N . LYS A 1 311 ? 12.100 -0.937 -23.986 1.00 94.69 311 LYS A N 1
ATOM 2510 C CA . LYS A 1 311 ? 10.789 -0.905 -24.644 1.00 94.69 311 LYS A CA 1
ATOM 2511 C C . LYS A 1 311 ? 10.611 -2.110 -25.552 1.00 94.69 311 LYS A C 1
ATOM 2513 O O . LYS A 1 311 ? 11.584 -2.664 -26.067 1.00 94.69 311 LYS A O 1
ATOM 2518 N N . CYS A 1 312 ? 9.365 -2.510 -25.776 1.00 95.06 312 CYS A N 1
ATOM 2519 C CA . CYS A 1 312 ? 9.086 -3.630 -26.663 1.00 95.06 312 CYS A CA 1
ATOM 2520 C C . CYS A 1 312 ? 9.289 -3.221 -28.128 1.00 95.06 312 CYS A C 1
ATOM 2522 O O . CYS A 1 312 ? 9.115 -2.057 -28.505 1.00 95.06 312 CYS A O 1
ATOM 2524 N N . ARG A 1 313 ? 9.652 -4.184 -28.980 1.00 92.69 313 ARG A N 1
ATOM 2525 C CA . ARG A 1 313 ? 9.802 -3.962 -30.428 1.00 92.69 313 ARG A CA 1
ATOM 2526 C C . ARG A 1 313 ? 8.595 -4.506 -31.178 1.00 92.69 313 ARG A C 1
ATOM 2528 O O . ARG A 1 313 ? 7.922 -5.395 -30.680 1.00 92.69 313 ARG A O 1
ATOM 2535 N N . LEU A 1 314 ? 8.323 -3.998 -32.377 1.00 92.56 314 LEU A N 1
ATOM 2536 C CA . LEU A 1 314 ? 7.267 -4.556 -33.226 1.00 92.56 314 LEU A CA 1
ATOM 2537 C C . LEU A 1 314 ? 7.606 -6.000 -33.622 1.00 92.56 314 LEU A C 1
ATOM 2539 O O . LEU A 1 314 ? 8.739 -6.281 -34.029 1.00 92.56 314 LEU A O 1
ATOM 2543 N N . VAL A 1 315 ? 6.614 -6.887 -33.547 1.00 85.81 315 VAL A N 1
ATOM 2544 C CA . VAL A 1 315 ? 6.749 -8.288 -33.970 1.00 85.81 315 VAL A CA 1
ATOM 2545 C C . VAL A 1 315 ? 7.196 -8.341 -35.432 1.00 85.81 315 VAL A C 1
ATOM 2547 O O . VAL A 1 315 ? 6.658 -7.643 -36.296 1.00 85.81 315 VAL A O 1
ATOM 2550 N N . GLY A 1 316 ? 8.210 -9.157 -35.722 1.00 71.25 316 GLY A N 1
ATOM 2551 C CA . GLY A 1 316 ? 8.703 -9.348 -37.088 1.00 71.25 316 GLY A CA 1
ATOM 2552 C C . GLY A 1 316 ? 9.469 -8.156 -37.677 1.00 71.25 316 GLY A C 1
ATOM 2553 O O . GLY A 1 316 ? 9.707 -8.133 -38.886 1.00 71.25 316 GLY A O 1
ATOM 2554 N N . ALA A 1 317 ? 9.902 -7.181 -36.865 1.00 63.06 317 ALA A N 1
ATOM 2555 C CA . ALA A 1 317 ? 10.758 -6.084 -37.330 1.00 63.06 317 ALA A CA 1
ATOM 2556 C C . ALA A 1 317 ? 12.036 -6.593 -38.029 1.00 63.06 317 ALA A C 1
ATOM 2558 O O . ALA A 1 317 ? 12.418 -6.058 -39.067 1.00 63.06 317 ALA A O 1
ATOM 2559 N N . ALA A 1 318 ? 12.642 -7.675 -37.526 1.00 61.09 318 ALA A N 1
ATOM 2560 C CA . ALA A 1 318 ? 13.776 -8.324 -38.184 1.00 61.09 318 ALA A CA 1
ATOM 2561 C C . ALA A 1 318 ? 13.389 -8.898 -39.561 1.00 61.09 318 ALA A C 1
ATOM 2563 O O . ALA A 1 318 ? 14.066 -8.639 -40.552 1.00 61.09 318 ALA A O 1
ATOM 2564 N N . LEU A 1 319 ? 12.253 -9.601 -39.654 1.00 60.22 319 LEU A N 1
ATOM 2565 C CA . LEU A 1 319 ? 11.778 -10.215 -40.899 1.00 60.22 319 LEU A CA 1
ATOM 2566 C C . LEU A 1 319 ? 11.473 -9.172 -41.988 1.00 60.22 319 LEU A C 1
ATOM 2568 O O . LEU A 1 319 ? 11.786 -9.397 -43.154 1.00 60.22 319 LEU A O 1
ATOM 2572 N N . ARG A 1 320 ? 10.919 -8.006 -41.621 1.00 59.53 320 ARG A N 1
ATOM 2573 C CA . ARG A 1 320 ? 10.676 -6.899 -42.566 1.00 59.53 320 ARG A CA 1
ATOM 2574 C C . ARG A 1 320 ? 11.968 -6.325 -43.144 1.00 59.53 320 ARG A C 1
ATOM 2576 O O . ARG A 1 320 ? 11.988 -5.977 -44.322 1.00 59.53 320 ARG A O 1
ATOM 2583 N N . ILE A 1 321 ? 13.032 -6.241 -42.344 1.00 61.22 321 ILE A N 1
ATOM 2584 C CA . ILE A 1 321 ? 14.345 -5.782 -42.814 1.00 61.22 321 ILE A CA 1
ATOM 2585 C C . ILE A 1 321 ? 14.911 -6.783 -43.826 1.00 61.22 321 ILE A C 1
ATOM 2587 O O . ILE A 1 321 ? 15.322 -6.372 -44.908 1.00 61.22 321 ILE A O 1
ATOM 2591 N N . TYR A 1 322 ? 14.862 -8.085 -43.524 1.00 66.75 322 TYR A N 1
ATOM 2592 C CA . TYR A 1 322 ? 15.339 -9.120 -44.446 1.00 66.75 322 TYR A CA 1
ATOM 2593 C C . TYR A 1 322 ? 14.522 -9.159 -45.742 1.00 66.75 322 TYR A C 1
ATOM 2595 O O . TYR A 1 322 ? 15.100 -9.068 -46.821 1.00 66.75 322 TYR A O 1
ATOM 2603 N N . LEU A 1 323 ? 13.188 -9.207 -45.665 1.00 67.75 323 LEU A N 1
ATOM 2604 C CA . LEU A 1 323 ? 12.318 -9.205 -46.848 1.00 67.75 323 LEU A CA 1
ATOM 2605 C C . LEU A 1 323 ? 12.492 -7.933 -47.690 1.00 67.75 323 LEU A C 1
ATOM 2607 O O . LEU A 1 323 ? 12.578 -8.010 -48.912 1.00 67.75 323 LEU A O 1
ATOM 2611 N N . GLY A 1 324 ? 12.598 -6.763 -47.053 1.00 71.81 324 GLY A N 1
ATOM 2612 C CA . GLY A 1 324 ? 12.853 -5.501 -47.746 1.00 71.81 324 GLY A CA 1
ATOM 2613 C C . GLY A 1 324 ? 14.223 -5.459 -48.428 1.00 71.81 324 GLY A C 1
ATOM 2614 O O . GLY A 1 324 ? 14.333 -4.960 -49.548 1.00 71.81 324 GLY A O 1
ATOM 2615 N N . PHE A 1 325 ? 15.258 -6.012 -47.791 1.00 75.19 325 PHE A N 1
ATOM 2616 C CA . PHE A 1 325 ? 16.590 -6.134 -48.378 1.00 75.19 325 PHE A CA 1
ATOM 2617 C C . PHE A 1 325 ? 16.595 -7.086 -49.580 1.00 75.19 325 PHE A C 1
ATOM 2619 O O . PHE A 1 325 ? 17.080 -6.705 -50.642 1.00 75.19 325 PHE A O 1
ATOM 2626 N N . PHE A 1 326 ? 15.990 -8.273 -49.458 1.00 76.62 326 PHE A N 1
ATOM 2627 C CA . PHE A 1 326 ? 15.888 -9.237 -50.559 1.00 76.62 326 PHE A CA 1
ATOM 2628 C C . PHE A 1 326 ? 15.097 -8.684 -51.747 1.00 76.62 326 PHE A C 1
ATOM 2630 O O . PHE A 1 326 ? 15.544 -8.824 -52.881 1.00 76.62 326 PHE A O 1
ATOM 2637 N N . MET A 1 327 ? 13.979 -7.993 -51.511 1.00 77.88 327 MET A N 1
ATOM 2638 C CA . MET A 1 327 ? 13.202 -7.364 -52.586 1.00 77.88 327 MET A CA 1
ATOM 2639 C C . MET A 1 327 ? 13.986 -6.254 -53.297 1.00 77.88 327 MET A C 1
ATOM 2641 O O . MET A 1 327 ? 13.925 -6.147 -54.519 1.00 77.88 327 MET A O 1
ATOM 2645 N N . ARG A 1 328 ? 14.761 -5.444 -52.561 1.00 80.69 328 ARG A N 1
ATOM 2646 C CA . ARG A 1 328 ? 15.627 -4.413 -53.160 1.00 80.69 328 ARG A CA 1
ATOM 2647 C C . ARG A 1 328 ? 16.790 -5.021 -53.934 1.00 80.69 328 ARG A C 1
ATOM 2649 O O . ARG A 1 328 ? 17.079 -4.556 -55.029 1.00 80.69 328 ARG A O 1
ATOM 2656 N N . LEU A 1 329 ? 17.423 -6.063 -53.397 1.00 82.81 329 LEU A N 1
ATOM 2657 C CA . LEU A 1 329 ? 18.488 -6.792 -54.081 1.00 82.81 329 LEU A CA 1
ATOM 2658 C C . LEU A 1 329 ? 17.964 -7.431 -55.373 1.00 82.81 329 LEU A C 1
ATOM 2660 O O . LEU A 1 329 ? 18.586 -7.287 -56.418 1.00 82.81 329 LEU A O 1
ATOM 2664 N N . PHE A 1 330 ? 16.792 -8.067 -55.319 1.00 83.19 330 PHE A N 1
ATOM 2665 C CA . PHE A 1 330 ? 16.141 -8.653 -56.487 1.00 83.19 330 PHE A CA 1
ATOM 2666 C C . PHE A 1 330 ? 15.808 -7.594 -57.540 1.00 83.19 330 PHE A C 1
ATOM 2668 O O . PHE A 1 330 ? 16.094 -7.794 -58.716 1.00 83.19 330 PHE A O 1
ATOM 2675 N N . LEU A 1 331 ? 15.273 -6.439 -57.135 1.00 84.50 331 LEU A N 1
ATOM 2676 C CA . LEU A 1 331 ? 14.976 -5.334 -58.048 1.00 84.50 331 LEU A CA 1
ATOM 2677 C C . LEU A 1 331 ? 16.249 -4.777 -58.706 1.00 84.50 331 LEU A C 1
ATOM 2679 O O . LEU A 1 331 ? 16.265 -4.563 -59.912 1.00 84.50 331 LEU A O 1
ATOM 2683 N N . VAL A 1 332 ? 17.333 -4.605 -57.943 1.00 85.88 332 VAL A N 1
ATOM 2684 C CA . VAL A 1 332 ? 18.633 -4.164 -58.478 1.00 85.88 332 VAL A CA 1
ATOM 2685 C C . VAL A 1 332 ? 19.207 -5.188 -59.459 1.00 85.88 332 VAL A C 1
ATOM 2687 O O . VAL A 1 332 ? 19.643 -4.804 -60.540 1.00 85.88 332 VAL A O 1
ATOM 2690 N N . LEU A 1 333 ? 19.162 -6.483 -59.130 1.00 83.44 333 LEU A N 1
ATOM 2691 C CA . LEU A 1 333 ? 19.625 -7.555 -60.021 1.00 83.44 333 LEU A CA 1
ATOM 2692 C C . LEU A 1 333 ? 18.772 -7.657 -61.294 1.00 83.44 333 LEU A C 1
ATOM 2694 O O . LEU A 1 333 ? 19.319 -7.873 -62.373 1.00 83.44 333 LEU A O 1
ATOM 2698 N N . SER A 1 334 ? 17.458 -7.449 -61.184 1.00 80.56 334 SER A N 1
ATOM 2699 C CA . SER A 1 334 ? 16.525 -7.450 -62.319 1.00 80.56 334 SER A CA 1
ATOM 2700 C C . SER A 1 334 ? 16.760 -6.262 -63.253 1.00 80.56 334 SER A C 1
ATOM 2702 O O . SER A 1 334 ? 16.724 -6.410 -64.466 1.00 80.56 334 SER A O 1
ATOM 2704 N N . ILE A 1 335 ? 17.041 -5.077 -62.704 1.00 82.38 335 ILE A N 1
ATOM 2705 C CA . ILE A 1 335 ? 17.387 -3.897 -63.504 1.00 82.38 335 ILE A CA 1
ATOM 2706 C C . ILE A 1 335 ? 18.754 -4.094 -64.170 1.00 82.38 335 ILE A C 1
ATOM 2708 O O . ILE A 1 335 ? 18.893 -3.826 -65.358 1.00 82.38 335 ILE A O 1
ATOM 2712 N N . ALA A 1 336 ? 19.750 -4.614 -63.448 1.00 76.62 336 ALA A N 1
ATOM 2713 C CA . ALA A 1 336 ? 21.080 -4.873 -64.003 1.00 76.62 336 ALA A CA 1
ATOM 2714 C C . ALA A 1 336 ? 21.058 -5.859 -65.186 1.00 76.62 336 ALA A C 1
ATOM 2716 O O . ALA A 1 336 ? 21.849 -5.712 -66.110 1.00 76.62 336 ALA A O 1
ATOM 2717 N N . SER A 1 337 ? 20.128 -6.817 -65.190 1.00 72.12 337 SER A N 1
ATOM 2718 C CA . SER A 1 337 ? 19.956 -7.790 -66.279 1.00 72.12 337 SER A CA 1
ATOM 2719 C C . SER A 1 337 ? 19.124 -7.283 -67.465 1.00 72.12 337 SER A C 1
ATOM 2721 O O . SER A 1 337 ? 19.046 -7.973 -68.472 1.00 72.12 337 SER A O 1
ATOM 2723 N N . ILE A 1 338 ? 18.533 -6.085 -67.382 1.00 78.12 338 ILE A N 1
ATOM 2724 C CA . ILE A 1 338 ? 17.903 -5.393 -68.525 1.00 78.12 338 ILE A CA 1
ATOM 2725 C C . ILE A 1 338 ? 18.929 -4.527 -69.283 1.00 78.12 338 ILE A C 1
ATOM 2727 O O . ILE A 1 338 ? 18.727 -4.209 -70.453 1.00 78.12 338 ILE A O 1
ATOM 2731 N N . PHE A 1 339 ? 20.018 -4.126 -68.617 1.00 67.88 339 PHE A N 1
ATOM 2732 C CA . PHE A 1 339 ? 21.065 -3.254 -69.167 1.00 67.88 339 PHE A CA 1
ATOM 2733 C C . PHE A 1 339 ? 22.364 -3.990 -69.565 1.00 67.88 339 PHE A C 1
ATOM 2735 O O . PHE A 1 339 ? 23.296 -3.334 -70.033 1.00 67.88 339 PHE A O 1
ATOM 2742 N N . MET A 1 340 ? 22.430 -5.316 -69.393 1.00 53.59 340 MET A N 1
ATOM 2743 C CA . MET A 1 340 ? 23.390 -6.212 -70.065 1.00 53.59 340 MET A CA 1
ATOM 2744 C C . MET A 1 340 ? 22.683 -6.926 -71.208 1.00 53.59 340 MET A C 1
ATOM 2746 O O . MET A 1 340 ? 23.355 -7.157 -72.237 1.00 53.59 340 MET A O 1
#

Radius of gyration: 32.06 Å; chains: 1; bounding box: 84×67×104 Å

pLDDT: mean 76.46, std 17.98, range [25.75, 96.88]

Secondary structure (DSSP, 8-state):
-----PPPPTTTTTS-PPPP----------STTSEEEEEPTT-TT-TT-EEEEEPTTEE--TT--SSEEHHHHHHS-HHHHHHHS--EE---S-----------PPP---GGGTT-TTT-GGGSHHHHHHHHHTSS--GGGPEEEEE--EEESSTT--SEEEPSS-SEEEEE--TTS-EEPPPEE-SSSS--SEEEEEEEEEEEE-TTSSSEEEEEEEEEEEEGGGSPP--S---TTS--TTTT-----TTTEEEEE-TT--S-TT-EEEEEPTTEE--S-SS-SEEEHHHHHHHHHHHHTTS---GGG-SPEETTHHHHHHHHHHHHHHHHHHHHTT--

InterPro domains:
  IPR043458 G-protein coupled receptor 158/179 [PTHR32546] (176-305)
  IPR054714 GPR158/179, extracellular domain [PF22572] (180-276)